Protein AF-A0A3P6T9W8-F1 (afdb_monomer)

Sequence (327 aa):
MAQAKEQEQLRDGVEQKLDEISKRCDDLQSNRYIAAQELVIATEDVACLRSLLEQIPMVQIESITQRQAKEQLAKRADTVKNQIRNLLIPLEKDVRKEQELMRDLHEMLSTLTAIGDDVIAIDPNVEPSEKLENIGELAENLRQLKGKAEKLEEKLRIAEGLVKRAPVTDDLSARVTQLQNALADKSQLLTMRIKLQAIAPEISLITESIQNRVNEIEQSPVQTVAEQNATLSELEAKKRQLVSLVENIPPGDEGNEMRERSNWQLSQLNDLLARLAAAVGEKLAALAAFNATKDEVEAQIASLPIVADDQIATATVHGLDNRLQDL

Organism: NCBI:txid637853

Nearest PDB structures (foldseek):
  5j1i-assembly1_A  TM=5.195E-01  e=8.089E-01  Homo sapiens
  5j1i-assembly2_B  TM=4.347E-01  e=6.672E-01  Homo sapiens
  5j1g-assembly1_A  TM=4.278E-01  e=2.118E+00  Homo sapiens
  6xf1-assembly2_C  TM=4.640E-01  e=9.877E+00  Homo sapiens

Radius of gyration: 54.86 Å; Cα contacts (8 Å, |Δi|>4): 189; chains: 1; bounding box: 120×38×192 Å

Mean predicted aligned error: 12.19 Å

Foldseek 3Di:
DVVVVVLVVLLVVLVVLLVVLLVVLCCCVVPVQPDAAALVVLVVVLVVLVVSLVCLVVRVLVVRPDPVSSVVSVVSSVVSNVSSCVPNVQSVVVSVLLVVLVVLVVVLVVVLVVLVVVLVPLDLPDDLPVSLVVLVVSLVVLVVSLVVLVVSVVSLPDDDDRHGRDDDPDNSNVSSVVSNVSSVVSNVSSVLVVLCVVLVVVLVVLLVVLVVLVVVCVVDVPDDLVVLVVSLVVLVVSLVVLVVSLVSRDDDDVSVVVNVVSVVSSVVSVVVSVVSVVVSVVVVVVVVVVVVVVVVVVVVVVPDDPPPPDPPPPPPPVVPPVPPPPD

InterPro domains:
  IPR057132 Nuclear anchorage protein 1, spectrin repeat domain [PF24531] (6-101)
  IPR057133 Nuclear anchorage protein 1, spectrin repeat domain 2 [PF24615] (282-327)

Structure (mmCIF, N/CA/C/O backbone):
data_AF-A0A3P6T9W8-F1
#
_entry.id   AF-A0A3P6T9W8-F1
#
loop_
_atom_site.group_PDB
_atom_site.id
_atom_site.type_symbol
_atom_site.label_atom_id
_atom_site.label_alt_id
_atom_site.label_comp_id
_atom_site.label_asym_id
_atom_site.label_entity_id
_atom_site.label_seq_id
_atom_site.pdbx_PDB_ins_code
_atom_site.Cartn_x
_atom_site.Cartn_y
_atom_site.Cartn_z
_atom_site.occupancy
_atom_site.B_iso_or_equiv
_atom_site.auth_seq_id
_atom_site.auth_comp_id
_atom_site.auth_asym_id
_atom_site.auth_atom_id
_atom_site.pdbx_PDB_model_num
ATOM 1 N N . MET A 1 1 ? 47.900 3.183 -67.685 1.00 61.34 1 MET A N 1
ATOM 2 C CA . MET A 1 1 ? 46.660 3.995 -67.696 1.00 61.34 1 MET A CA 1
ATOM 3 C C . MET A 1 1 ? 45.470 3.262 -67.075 1.00 61.34 1 MET A C 1
ATOM 5 O O . MET A 1 1 ? 44.840 3.853 -66.216 1.00 61.34 1 MET A O 1
ATOM 9 N N . ALA A 1 2 ? 45.187 1.995 -67.419 1.00 70.75 2 ALA A N 1
ATOM 10 C CA . ALA A 1 2 ? 44.062 1.240 -66.835 1.00 70.75 2 ALA A CA 1
ATOM 11 C C . ALA A 1 2 ? 44.119 1.110 -65.294 1.00 70.75 2 ALA A C 1
ATOM 13 O O . ALA A 1 2 ? 43.156 1.450 -64.622 1.00 70.75 2 ALA A O 1
ATOM 14 N N . GLN A 1 3 ? 45.279 0.742 -64.738 1.00 75.75 3 GLN A N 1
ATOM 15 C CA . GLN A 1 3 ? 45.476 0.590 -63.287 1.00 75.75 3 GLN A CA 1
ATOM 16 C C . GLN A 1 3 ? 45.343 1.908 -62.501 1.00 75.75 3 GLN A C 1
ATOM 18 O O . GLN A 1 3 ? 44.876 1.914 -61.370 1.00 75.75 3 GLN A O 1
ATOM 23 N N . ALA A 1 4 ? 45.729 3.039 -63.102 1.00 78.31 4 ALA A N 1
ATOM 24 C CA . ALA A 1 4 ? 45.566 4.355 -62.481 1.00 78.31 4 ALA A CA 1
ATOM 25 C C . ALA A 1 4 ? 44.083 4.755 -62.412 1.00 78.31 4 ALA A C 1
ATOM 27 O O . ALA A 1 4 ? 43.628 5.237 -61.383 1.00 78.31 4 ALA A O 1
ATOM 28 N N . LYS A 1 5 ? 43.325 4.469 -63.480 1.00 83.56 5 LYS A N 1
ATOM 29 C CA . LYS A 1 5 ? 41.880 4.716 -63.554 1.00 83.56 5 LYS A CA 1
ATOM 30 C C . LYS A 1 5 ? 41.088 3.841 -62.575 1.00 83.56 5 LYS A C 1
ATOM 32 O O . LYS A 1 5 ? 40.129 4.306 -61.978 1.00 83.56 5 LYS A O 1
ATOM 37 N N . GLU A 1 6 ? 41.497 2.590 -62.389 1.00 82.94 6 GLU A N 1
ATOM 38 C CA . GLU A 1 6 ? 40.884 1.672 -61.421 1.00 82.94 6 GLU A CA 1
ATOM 39 C C . GLU A 1 6 ? 41.143 2.103 -59.966 1.00 82.94 6 GLU A C 1
ATOM 41 O O . GLU A 1 6 ? 40.247 2.048 -59.130 1.00 82.94 6 GLU A O 1
ATOM 46 N N . GLN A 1 7 ? 42.348 2.599 -59.663 1.00 85.12 7 GLN A N 1
ATOM 47 C CA . GLN A 1 7 ? 42.679 3.146 -58.341 1.00 85.12 7 GLN A CA 1
ATOM 48 C C . GLN A 1 7 ? 41.946 4.463 -58.044 1.00 85.12 7 GLN A C 1
ATOM 50 O O . GLN A 1 7 ? 41.556 4.692 -56.901 1.00 85.12 7 GLN A O 1
ATOM 55 N N . GLU A 1 8 ? 41.729 5.303 -59.056 1.00 86.19 8 GLU A N 1
ATOM 56 C CA . GLU A 1 8 ? 40.907 6.515 -58.954 1.00 86.19 8 GLU A CA 1
ATOM 57 C C . GLU A 1 8 ? 39.436 6.163 -58.682 1.00 86.19 8 GLU A C 1
ATOM 59 O O . GLU A 1 8 ? 38.863 6.646 -57.715 1.00 86.19 8 GLU A O 1
ATOM 64 N N . GLN A 1 9 ? 38.866 5.203 -59.418 1.00 87.94 9 GLN A N 1
ATOM 65 C CA . GLN A 1 9 ? 37.502 4.710 -59.175 1.00 87.94 9 GLN A CA 1
ATOM 66 C C . GLN A 1 9 ? 37.323 4.087 -57.782 1.00 87.94 9 GLN A C 1
ATOM 68 O O . GLN A 1 9 ? 36.295 4.291 -57.134 1.00 87.94 9 GLN A O 1
ATOM 73 N N . LEU A 1 10 ? 38.314 3.326 -57.310 1.00 87.69 10 LEU A N 1
ATOM 74 C CA . LEU A 1 10 ? 38.298 2.742 -55.970 1.00 87.69 10 LEU A CA 1
ATOM 75 C C . LEU A 1 10 ? 38.350 3.827 -54.887 1.00 87.69 10 LEU A C 1
ATOM 77 O O . LEU A 1 10 ? 37.632 3.736 -53.892 1.00 87.69 10 LEU A O 1
ATOM 81 N N . ARG A 1 11 ? 39.174 4.861 -55.091 1.00 88.44 11 ARG A N 1
ATOM 82 C CA . ARG A 1 11 ? 39.255 6.024 -54.205 1.00 88.44 11 ARG A CA 1
ATOM 83 C C . ARG A 1 11 ? 37.927 6.776 -54.156 1.00 88.44 11 ARG A C 1
ATOM 85 O O . ARG A 1 11 ? 37.425 6.998 -53.058 1.00 88.44 11 ARG A O 1
ATOM 92 N N . ASP A 1 12 ? 37.353 7.112 -55.306 1.00 89.62 12 ASP A N 1
ATOM 93 C CA . ASP A 1 12 ? 36.087 7.847 -55.390 1.00 89.62 12 ASP A CA 1
ATOM 94 C C . ASP A 1 12 ? 34.954 7.065 -54.710 1.00 89.62 12 ASP A C 1
ATOM 96 O O . ASP A 1 12 ? 34.168 7.628 -53.952 1.00 89.62 12 ASP A O 1
ATOM 100 N N . GLY A 1 13 ? 34.912 5.740 -54.895 1.00 90.44 13 GLY A N 1
ATOM 101 C CA . GLY A 1 13 ? 33.940 4.877 -54.221 1.00 90.44 13 GLY A CA 1
ATOM 102 C C . GLY A 1 13 ? 34.128 4.807 -52.700 1.00 90.44 13 GLY A C 1
ATOM 103 O O . GLY A 1 13 ? 33.154 4.652 -51.961 1.00 90.44 13 GLY A O 1
ATOM 104 N N . VAL A 1 14 ? 35.364 4.924 -52.209 1.00 91.00 14 VAL A N 1
ATOM 105 C CA . VAL A 1 14 ? 35.669 5.017 -50.773 1.00 91.00 14 VAL A CA 1
ATOM 106 C C . VAL A 1 14 ? 35.265 6.384 -50.210 1.00 91.00 14 VAL A C 1
ATOM 108 O O . VAL A 1 14 ? 34.633 6.426 -49.154 1.00 91.00 14 VAL A O 1
ATOM 111 N N . GLU A 1 15 ? 35.576 7.481 -50.907 1.00 91.38 15 GLU A N 1
ATOM 112 C CA . GLU A 1 15 ? 35.165 8.842 -50.525 1.00 91.38 15 GLU A CA 1
ATOM 113 C C . GLU A 1 15 ? 33.640 8.958 -50.474 1.00 91.38 15 GLU A C 1
ATOM 115 O O . GLU A 1 15 ? 33.092 9.357 -49.447 1.00 91.38 15 GLU A O 1
ATOM 120 N N . GLN A 1 16 ? 32.951 8.484 -51.515 1.00 93.38 16 GLN A N 1
ATOM 121 C CA . GLN A 1 16 ? 31.493 8.492 -51.587 1.00 93.38 16 GLN A CA 1
ATOM 122 C C . GLN A 1 16 ? 30.857 7.747 -50.406 1.00 93.38 16 GLN A C 1
ATOM 124 O O . GLN A 1 16 ? 29.943 8.270 -49.773 1.00 93.38 16 GLN A O 1
ATOM 129 N N . LYS A 1 17 ? 31.352 6.551 -50.062 1.00 93.00 17 LYS A N 1
ATOM 130 C CA . LYS A 1 17 ? 30.834 5.790 -48.912 1.00 93.00 17 LYS A CA 1
ATOM 131 C C . LYS A 1 17 ? 31.041 6.527 -47.591 1.00 93.00 17 LYS A C 1
ATOM 133 O O . LYS A 1 17 ? 30.147 6.530 -46.749 1.00 93.00 17 LYS A O 1
ATOM 138 N N . LEU A 1 18 ? 32.206 7.147 -47.393 1.00 93.00 18 LEU A N 1
ATOM 139 C CA . LEU A 1 18 ? 32.474 7.933 -46.186 1.00 93.00 18 LEU A CA 1
ATOM 140 C C . LEU A 1 18 ? 31.576 9.177 -46.108 1.00 93.00 18 LEU A C 1
ATOM 142 O O . LEU A 1 18 ? 31.108 9.511 -45.020 1.00 93.00 18 LEU A O 1
ATOM 146 N N . ASP A 1 19 ? 31.287 9.821 -47.237 1.00 93.44 19 ASP A N 1
ATOM 147 C CA . ASP A 1 19 ? 30.393 10.979 -47.298 1.00 93.44 19 ASP A CA 1
ATOM 148 C C . ASP A 1 19 ? 28.918 10.600 -47.111 1.00 93.44 19 ASP A C 1
ATOM 150 O O . ASP A 1 19 ? 28.194 11.309 -46.415 1.00 93.44 19 ASP A O 1
ATOM 154 N N . GLU A 1 20 ? 28.471 9.460 -47.643 1.00 94.25 20 GLU A N 1
ATOM 155 C CA . GLU A 1 20 ? 27.132 8.914 -47.385 1.00 94.25 20 GLU A CA 1
ATOM 156 C C . GLU A 1 20 ? 26.924 8.617 -45.892 1.00 94.25 20 GLU A C 1
ATOM 158 O O . GLU A 1 20 ? 25.883 8.965 -45.323 1.00 94.25 20 GLU A O 1
ATOM 163 N N . ILE A 1 21 ? 27.927 8.019 -45.238 1.00 94.50 21 ILE A N 1
ATOM 164 C CA . ILE A 1 21 ? 27.910 7.754 -43.793 1.00 94.50 21 ILE A CA 1
ATOM 165 C C . ILE A 1 21 ? 27.904 9.070 -43.003 1.00 94.50 21 ILE A C 1
ATOM 167 O O . ILE A 1 21 ? 27.078 9.228 -42.101 1.00 94.50 21 ILE A O 1
ATOM 171 N N . SER A 1 22 ? 28.785 10.018 -43.352 1.00 93.56 22 SER A N 1
ATOM 172 C CA . SER A 1 22 ? 28.843 11.344 -42.716 1.00 93.56 22 SER A CA 1
ATOM 173 C C . SER A 1 22 ? 27.495 12.046 -42.811 1.00 93.56 22 SER A C 1
ATOM 175 O O . SER A 1 22 ? 26.945 12.450 -41.793 1.00 93.56 22 SER A O 1
ATOM 177 N N . LYS A 1 23 ? 26.915 12.110 -44.014 1.00 94.62 23 LYS A N 1
ATOM 178 C CA . LYS A 1 23 ? 25.648 12.795 -44.268 1.00 94.62 23 LYS A CA 1
ATOM 179 C C . LYS A 1 23 ? 24.499 12.206 -43.453 1.00 94.62 23 LYS A C 1
ATOM 181 O O . LYS A 1 23 ? 23.728 12.961 -42.876 1.00 94.62 23 LYS A O 1
ATOM 186 N N . ARG A 1 24 ? 24.399 10.874 -43.345 1.00 93.38 24 ARG A N 1
ATOM 187 C CA . ARG A 1 24 ? 23.369 10.240 -42.498 1.00 93.38 24 ARG A CA 1
ATOM 188 C C . ARG A 1 24 ? 23.544 10.590 -41.020 1.00 93.38 24 ARG A C 1
ATOM 190 O O . ARG A 1 24 ? 22.546 10.786 -40.332 1.00 93.38 24 ARG A O 1
ATOM 197 N N . CYS A 1 25 ? 24.782 10.665 -40.529 1.00 93.50 25 CYS A N 1
ATOM 198 C CA . CYS A 1 25 ? 25.056 11.094 -39.158 1.00 93.50 25 CYS A CA 1
ATOM 199 C C . CYS A 1 25 ? 24.690 12.572 -38.944 1.00 93.50 25 CYS A C 1
ATOM 201 O O . CYS A 1 25 ? 24.041 12.905 -37.951 1.00 93.50 25 CYS A O 1
ATOM 203 N N . ASP A 1 26 ? 25.056 13.437 -39.889 1.00 93.12 26 ASP A N 1
ATOM 204 C CA . ASP A 1 26 ? 24.750 14.867 -39.851 1.00 93.12 26 ASP A CA 1
ATOM 205 C C . ASP A 1 26 ? 23.231 15.106 -39.902 1.00 93.12 26 ASP A C 1
ATOM 207 O O . ASP A 1 26 ? 22.709 15.904 -39.130 1.00 93.12 26 ASP A O 1
ATOM 211 N N . ASP A 1 27 ? 22.487 14.351 -40.718 1.00 93.19 27 ASP A N 1
ATOM 212 C CA . ASP A 1 27 ? 21.022 14.426 -40.779 1.00 93.19 27 ASP A CA 1
ATOM 213 C C . ASP A 1 27 ? 20.371 14.064 -39.431 1.00 93.19 27 ASP A C 1
ATOM 215 O O . ASP A 1 27 ? 19.440 14.742 -38.985 1.00 93.19 27 ASP A O 1
ATOM 219 N N . LEU A 1 28 ? 20.868 13.025 -38.745 1.00 92.94 28 LEU A N 1
ATOM 220 C CA . LEU A 1 28 ? 20.392 12.667 -37.403 1.00 92.94 28 LEU A CA 1
ATOM 221 C C . LEU A 1 28 ? 20.673 13.793 -36.404 1.00 92.94 28 LEU A C 1
ATOM 223 O O . LEU A 1 28 ? 19.778 14.201 -35.663 1.00 92.94 28 LEU A O 1
ATOM 227 N N . GLN A 1 29 ? 21.893 14.325 -36.403 1.00 90.00 29 GLN A N 1
ATOM 228 C CA . GLN A 1 29 ? 22.308 15.348 -35.451 1.00 90.00 29 GLN A CA 1
ATOM 229 C C . GLN A 1 29 ? 21.608 16.693 -35.688 1.00 90.00 29 GLN A C 1
ATOM 231 O O . GLN A 1 29 ? 21.148 17.325 -34.739 1.00 90.00 29 GLN A O 1
ATOM 236 N N . SER A 1 30 ? 21.530 17.139 -36.941 1.00 88.88 30 SER A N 1
ATOM 237 C CA . SER A 1 30 ? 21.050 18.472 -37.305 1.00 88.88 30 SER A CA 1
ATOM 238 C C . SER A 1 30 ? 19.543 18.559 -37.503 1.00 88.88 30 SER A C 1
ATOM 240 O O . SER A 1 30 ? 19.015 19.649 -37.325 1.00 88.88 30 SER A O 1
ATOM 242 N N . ASN A 1 31 ? 18.850 17.464 -37.843 1.00 88.50 31 ASN A N 1
ATOM 243 C CA . ASN A 1 31 ? 17.400 17.494 -38.074 1.00 88.50 31 ASN A CA 1
ATOM 244 C C . ASN A 1 31 ? 16.605 16.762 -36.990 1.00 88.50 31 ASN A C 1
ATOM 246 O O . ASN A 1 31 ? 15.557 17.247 -36.566 1.00 88.50 31 ASN A O 1
ATOM 250 N N . ARG A 1 32 ? 17.073 15.592 -36.537 1.00 88.56 32 ARG A N 1
ATOM 251 C CA . ARG A 1 32 ? 16.304 14.744 -35.613 1.00 88.56 32 ARG A CA 1
ATOM 252 C C . ARG A 1 32 ? 16.568 15.102 -34.154 1.00 88.56 32 ARG A C 1
ATOM 254 O O . ARG A 1 32 ? 15.625 15.303 -33.400 1.00 88.56 32 ARG A O 1
ATOM 261 N N . TYR A 1 33 ? 17.822 15.285 -33.764 1.00 92.62 33 TYR A N 1
ATOM 262 C CA . TYR A 1 33 ? 18.197 15.594 -32.379 1.00 92.62 33 TYR A CA 1
ATOM 263 C C . TYR A 1 33 ? 18.309 17.095 -32.067 1.00 92.62 33 TYR A C 1
ATOM 265 O O . TYR A 1 33 ? 19.017 17.488 -31.143 1.00 92.62 33 TYR A O 1
ATOM 273 N N . ILE A 1 34 ? 17.554 17.942 -32.783 1.00 89.44 34 ILE A N 1
ATOM 274 C CA . ILE A 1 34 ? 17.330 19.351 -32.391 1.00 89.44 34 ILE A CA 1
ATOM 275 C C . ILE A 1 34 ? 16.555 19.417 -31.063 1.00 89.44 34 ILE A C 1
ATOM 277 O O . ILE A 1 34 ? 16.738 20.326 -30.256 1.00 89.44 34 ILE A O 1
ATOM 281 N N . ALA A 1 35 ? 15.686 18.433 -30.841 1.00 89.62 35 ALA A N 1
ATOM 282 C CA . ALA A 1 35 ? 14.958 18.220 -29.605 1.00 89.62 35 ALA A CA 1
ATOM 283 C C . ALA A 1 35 ? 15.095 16.757 -29.178 1.00 89.62 35 ALA A C 1
ATOM 285 O O . ALA A 1 35 ? 15.405 15.884 -29.993 1.00 89.62 35 ALA A O 1
ATOM 286 N N . ALA A 1 36 ? 14.829 16.494 -27.900 1.00 91.56 36 ALA A N 1
ATOM 287 C CA . ALA A 1 36 ? 14.787 15.137 -27.378 1.00 91.56 36 ALA A CA 1
ATOM 288 C C . ALA A 1 36 ? 13.774 14.277 -28.158 1.00 91.56 36 ALA A C 1
ATOM 290 O O . ALA A 1 36 ? 12.731 14.773 -28.593 1.00 91.56 36 ALA A O 1
ATOM 291 N N . GLN A 1 37 ? 14.061 12.987 -28.308 1.00 93.62 37 GLN A N 1
ATOM 292 C CA . GLN A 1 37 ? 13.239 12.040 -29.066 1.00 93.62 37 GLN A CA 1
ATOM 293 C C . GLN A 1 37 ? 12.565 11.014 -28.165 1.00 93.62 37 GLN A C 1
ATOM 295 O O . GLN A 1 37 ? 13.033 10.741 -27.067 1.00 93.62 37 GLN A O 1
ATOM 300 N N . GLU A 1 38 ? 11.458 10.432 -28.615 1.00 92.62 38 GLU A N 1
ATOM 301 C CA . GLU A 1 38 ? 10.825 9.330 -27.885 1.00 92.62 38 GLU A CA 1
ATOM 302 C C . GLU A 1 38 ? 11.775 8.133 -27.768 1.00 92.62 38 GLU A C 1
ATOM 304 O O . GLU A 1 38 ? 12.599 7.894 -28.653 1.00 92.62 38 GLU A O 1
ATOM 309 N N . LEU A 1 39 ? 11.650 7.361 -26.685 1.00 92.62 39 LEU A N 1
ATOM 310 C CA . LEU A 1 39 ? 12.564 6.255 -26.389 1.00 92.62 39 LEU A CA 1
ATOM 311 C C . LEU A 1 39 ? 12.674 5.237 -27.534 1.00 92.62 39 LEU A C 1
ATOM 313 O O . LEU A 1 39 ? 13.766 4.740 -27.819 1.00 92.62 39 LEU A O 1
ATOM 317 N N . VAL A 1 40 ? 11.554 4.934 -28.192 1.00 93.88 40 VAL A N 1
ATOM 318 C CA . VAL A 1 40 ? 11.506 3.988 -29.315 1.00 93.88 40 VAL A CA 1
ATOM 319 C C . VAL A 1 40 ? 12.372 4.496 -30.467 1.00 93.88 40 VAL A C 1
ATOM 321 O O . VAL A 1 40 ? 13.297 3.804 -30.888 1.00 93.88 40 VAL A O 1
ATOM 324 N N . ILE A 1 41 ? 12.155 5.748 -30.879 1.00 94.31 41 ILE A N 1
ATOM 325 C CA . ILE A 1 41 ? 12.917 6.415 -31.944 1.00 94.31 41 ILE A CA 1
ATOM 326 C C . ILE A 1 41 ? 14.404 6.469 -31.576 1.00 94.31 41 ILE A C 1
ATOM 328 O O . ILE A 1 41 ? 15.267 6.108 -32.371 1.00 94.31 41 ILE A O 1
ATOM 332 N N . ALA A 1 42 ? 14.716 6.850 -30.337 1.00 94.81 42 ALA A N 1
ATOM 333 C CA . ALA A 1 42 ? 16.092 6.941 -29.871 1.00 94.81 42 ALA A CA 1
ATOM 334 C C . ALA A 1 42 ? 16.825 5.591 -29.857 1.00 94.81 42 ALA A C 1
ATOM 336 O O . ALA A 1 42 ? 18.020 5.527 -30.146 1.00 94.81 42 ALA A O 1
ATOM 337 N N . THR A 1 43 ? 16.117 4.503 -29.557 1.00 95.62 43 THR A N 1
ATOM 338 C CA . THR A 1 43 ? 16.677 3.146 -29.584 1.00 95.62 43 THR A CA 1
ATOM 339 C C . THR A 1 43 ? 16.991 2.702 -31.015 1.00 95.62 43 THR A C 1
ATOM 341 O O . THR A 1 43 ? 18.052 2.122 -31.266 1.00 95.62 43 THR A O 1
ATOM 344 N N . GLU A 1 44 ? 16.106 3.011 -31.965 1.00 96.31 44 GLU A N 1
ATOM 345 C CA . GLU A 1 44 ? 16.325 2.753 -33.3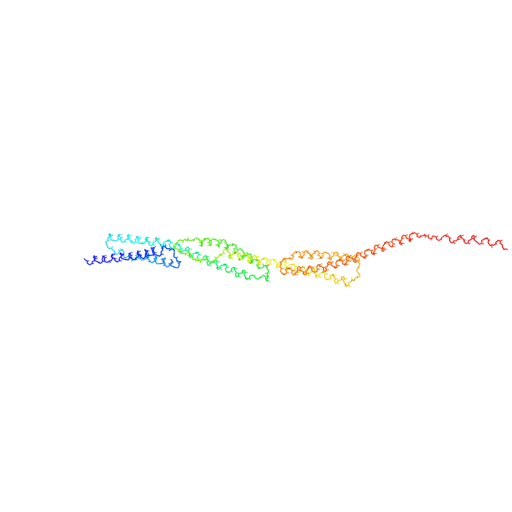93 1.00 96.31 44 GLU A CA 1
ATOM 346 C C . GLU A 1 44 ? 17.515 3.554 -33.937 1.00 96.31 44 GLU A C 1
ATOM 348 O O . GLU A 1 44 ? 18.365 3.014 -34.650 1.00 96.31 44 GLU A O 1
ATOM 353 N N . ASP A 1 45 ? 17.631 4.822 -33.547 1.00 95.31 45 ASP A N 1
ATOM 354 C CA . ASP A 1 45 ? 18.727 5.695 -33.961 1.00 95.31 45 ASP A CA 1
ATOM 355 C C . ASP A 1 45 ? 20.081 5.250 -33.385 1.00 95.31 45 ASP A C 1
ATOM 357 O O . ASP A 1 45 ? 21.087 5.284 -34.097 1.00 95.31 45 ASP A O 1
ATOM 361 N N . VAL A 1 46 ? 20.128 4.737 -32.147 1.00 96.69 46 VAL A N 1
ATOM 362 C CA . VAL A 1 46 ? 21.329 4.070 -31.602 1.00 96.69 46 VAL A CA 1
ATOM 363 C C . VAL A 1 46 ? 21.735 2.880 -32.471 1.00 96.69 46 VAL A C 1
ATOM 365 O O . VAL A 1 46 ? 22.913 2.739 -32.809 1.00 96.69 46 VAL A O 1
ATOM 368 N N . ALA A 1 47 ? 20.784 2.024 -32.856 1.00 96.81 47 ALA A N 1
ATOM 369 C CA . ALA A 1 47 ? 21.065 0.876 -33.717 1.00 96.81 47 ALA A CA 1
ATOM 370 C C . ALA A 1 47 ? 21.568 1.316 -35.104 1.00 96.81 47 ALA A C 1
ATOM 372 O O . ALA A 1 47 ? 22.531 0.747 -35.626 1.00 96.81 47 ALA A O 1
ATOM 373 N N . CYS A 1 48 ? 20.980 2.377 -35.664 1.00 95.56 48 CYS A N 1
ATOM 374 C CA . CYS A 1 48 ? 21.418 2.990 -36.916 1.00 95.56 48 CYS A CA 1
ATOM 375 C C . CYS A 1 48 ? 22.863 3.507 -36.819 1.00 95.56 48 CYS A C 1
ATOM 377 O O . CYS A 1 48 ? 23.708 3.138 -37.634 1.00 95.56 48 CYS A O 1
ATOM 379 N N . LEU A 1 49 ? 23.185 4.298 -35.790 1.00 96.00 49 LEU A N 1
ATOM 380 C CA . LEU A 1 49 ? 24.525 4.852 -35.567 1.00 96.00 49 LEU A CA 1
ATOM 381 C C . LEU A 1 49 ? 25.580 3.758 -35.330 1.00 96.00 49 LEU A C 1
ATOM 383 O O . LEU A 1 49 ? 26.697 3.871 -35.837 1.00 96.00 49 LEU A O 1
ATOM 387 N N . ARG A 1 50 ? 25.235 2.673 -34.622 1.00 96.19 50 ARG A N 1
ATOM 388 C CA . ARG A 1 50 ? 26.107 1.491 -34.486 1.00 96.19 50 ARG A CA 1
ATOM 389 C C . ARG A 1 50 ? 26.375 0.826 -35.831 1.00 96.19 50 ARG A C 1
ATOM 391 O O . ARG A 1 50 ? 27.530 0.568 -36.152 1.00 96.19 50 ARG A O 1
ATOM 398 N N . SER A 1 51 ? 25.336 0.626 -36.641 1.00 96.44 51 SER A N 1
ATOM 399 C CA . SER A 1 51 ? 25.485 0.062 -37.985 1.00 96.44 51 SER A CA 1
ATOM 400 C C . SER A 1 51 ? 26.370 0.936 -38.880 1.00 96.44 51 SER A C 1
ATOM 402 O O . SER A 1 51 ? 27.208 0.416 -39.614 1.00 96.44 51 SER A O 1
ATOM 404 N N . LEU A 1 52 ? 26.240 2.265 -38.805 1.00 94.69 52 LEU A N 1
ATOM 405 C CA . LEU A 1 52 ? 27.120 3.192 -39.526 1.00 94.69 52 LEU A CA 1
ATOM 406 C C . LEU A 1 52 ? 28.575 3.084 -39.048 1.00 94.69 52 LEU A C 1
ATOM 408 O O . LEU A 1 52 ? 29.493 3.076 -39.866 1.00 94.69 52 LEU A O 1
ATOM 412 N N . LEU A 1 53 ? 28.794 2.952 -37.737 1.00 94.69 53 LEU A N 1
ATOM 413 C CA . LEU A 1 53 ? 30.124 2.773 -37.152 1.00 94.69 53 LEU A CA 1
ATOM 414 C C . LEU A 1 53 ? 30.786 1.457 -37.598 1.00 94.69 53 LEU A C 1
ATOM 416 O O . LEU A 1 53 ? 31.991 1.436 -37.848 1.00 94.69 53 LEU A O 1
ATOM 420 N N . GLU A 1 54 ? 30.007 0.381 -37.722 1.00 94.62 54 GLU A N 1
ATOM 421 C CA . GLU A 1 54 ? 30.451 -0.935 -38.208 1.00 94.62 54 GLU A CA 1
ATOM 422 C C . GLU A 1 54 ? 30.779 -0.950 -39.706 1.00 94.62 54 GLU A C 1
ATOM 424 O O . GLU A 1 54 ? 31.598 -1.756 -40.147 1.00 94.62 54 GLU A O 1
ATOM 429 N N . GLN A 1 55 ? 30.197 -0.042 -40.493 1.00 92.75 55 GLN A N 1
ATOM 430 C CA . GLN A 1 55 ? 30.484 0.076 -41.924 1.00 92.75 55 GLN A CA 1
ATOM 431 C C . GLN A 1 55 ? 31.840 0.739 -42.208 1.00 92.75 55 GLN A C 1
ATOM 433 O O . GLN A 1 55 ? 32.449 0.435 -43.232 1.00 92.75 55 GLN A O 1
ATOM 438 N N . ILE A 1 56 ? 32.361 1.592 -41.312 1.00 90.75 56 ILE A N 1
ATOM 439 C CA . ILE A 1 56 ? 33.627 2.325 -41.532 1.00 90.75 56 ILE A CA 1
ATOM 440 C C . ILE A 1 56 ? 34.824 1.381 -41.771 1.00 90.75 56 ILE A C 1
ATOM 442 O O . ILE A 1 56 ? 35.548 1.594 -42.743 1.00 90.75 56 ILE A O 1
ATOM 446 N N . PRO A 1 57 ? 35.055 0.321 -40.967 1.00 88.69 57 PRO A N 1
ATOM 447 C CA . PRO A 1 57 ? 36.142 -0.630 -41.218 1.00 88.69 57 PRO A CA 1
ATOM 448 C C . PRO A 1 57 ? 35.957 -1.480 -42.484 1.00 88.69 57 PRO A C 1
ATOM 450 O O . PRO A 1 57 ? 36.927 -2.046 -42.976 1.00 88.69 57 PRO A O 1
ATOM 453 N N . MET A 1 58 ? 34.730 -1.594 -43.009 1.00 87.12 58 MET A N 1
ATOM 454 C CA . MET A 1 58 ? 34.440 -2.336 -44.245 1.00 87.12 58 MET A CA 1
ATOM 455 C C . MET A 1 58 ? 34.782 -1.535 -45.507 1.00 87.12 58 MET A C 1
ATOM 457 O O . MET A 1 58 ? 34.765 -2.068 -46.620 1.00 87.12 58 MET A O 1
ATOM 461 N N . VAL A 1 59 ? 35.084 -0.245 -45.353 1.00 87.25 59 VAL A N 1
ATOM 462 C CA . VAL A 1 59 ? 35.535 0.605 -46.447 1.00 87.25 59 VAL A CA 1
ATOM 463 C C . VAL A 1 59 ? 36.954 0.183 -46.841 1.00 87.25 59 VAL A C 1
ATOM 465 O O . VAL A 1 59 ? 37.846 0.083 -46.003 1.00 87.25 59 VAL A O 1
ATOM 468 N N . GLN A 1 60 ? 37.178 -0.070 -48.132 1.00 86.81 60 GLN A N 1
ATOM 469 C CA . GLN A 1 60 ? 38.408 -0.665 -48.681 1.00 86.81 60 GLN A CA 1
ATOM 470 C C . GLN A 1 60 ? 39.604 0.316 -48.732 1.00 86.81 60 GLN A C 1
ATOM 472 O O . GLN A 1 60 ? 40.333 0.376 -49.718 1.00 86.81 60 GLN A O 1
ATOM 477 N N . ILE A 1 61 ? 39.833 1.088 -47.664 1.00 86.75 61 ILE A N 1
ATOM 478 C CA . ILE A 1 61 ? 40.929 2.068 -47.546 1.00 86.75 61 ILE A CA 1
ATOM 479 C C . ILE A 1 61 ? 42.296 1.380 -47.682 1.00 86.75 61 ILE A C 1
ATOM 481 O O . ILE A 1 61 ? 43.213 1.919 -48.301 1.00 86.75 61 ILE A O 1
ATOM 485 N N . GLU A 1 62 ? 42.433 0.163 -47.148 1.00 87.75 62 GLU A N 1
ATOM 486 C CA . GLU A 1 62 ? 43.672 -0.621 -47.229 1.00 87.75 62 GLU A CA 1
ATOM 487 C C . GLU A 1 62 ? 44.057 -1.010 -48.664 1.00 87.75 62 GLU A C 1
ATOM 489 O O . GLU A 1 62 ? 45.240 -1.192 -48.950 1.00 87.75 62 GLU A O 1
ATOM 494 N N . SER A 1 63 ? 43.078 -1.077 -49.570 1.00 86.25 63 SER A N 1
ATOM 495 C CA . SER A 1 63 ? 43.255 -1.436 -50.980 1.00 86.25 63 SER A CA 1
ATOM 496 C C . SER A 1 63 ? 43.772 -0.278 -51.851 1.00 86.25 63 SER A C 1
ATOM 498 O O . SER A 1 63 ? 44.080 -0.487 -53.026 1.00 86.25 63 SER A O 1
ATOM 500 N N . ILE A 1 64 ? 43.899 0.932 -51.291 1.00 88.50 64 ILE A N 1
ATOM 501 C CA . ILE A 1 64 ? 44.445 2.114 -51.969 1.00 88.50 64 ILE A CA 1
ATOM 502 C C . ILE A 1 64 ? 45.977 2.075 -51.941 1.00 88.50 64 ILE A C 1
ATOM 504 O O . ILE A 1 64 ? 46.602 2.057 -50.880 1.00 88.50 64 ILE A O 1
ATOM 508 N N . THR A 1 65 ? 46.600 2.109 -53.119 1.00 85.56 65 THR A N 1
ATOM 509 C CA . THR A 1 65 ? 48.065 1.998 -53.262 1.00 85.56 65 THR A CA 1
ATOM 510 C C . THR A 1 65 ? 48.806 3.326 -53.064 1.00 85.56 65 THR A C 1
ATOM 512 O O . THR A 1 65 ? 49.957 3.340 -52.624 1.00 85.56 65 THR A O 1
ATOM 515 N N . GLN A 1 66 ? 48.159 4.465 -53.340 1.00 88.88 66 GLN A N 1
ATOM 516 C CA . GLN A 1 66 ? 48.756 5.789 -53.160 1.00 88.88 66 GLN A CA 1
ATOM 517 C C . GLN A 1 66 ? 48.783 6.179 -51.677 1.00 88.88 66 GLN A C 1
ATOM 519 O O . GLN A 1 66 ? 47.753 6.499 -51.085 1.00 88.88 66 GLN A O 1
ATOM 524 N N . ARG A 1 67 ? 49.987 6.237 -51.095 1.00 87.31 67 ARG A N 1
ATOM 525 C CA . ARG A 1 67 ? 50.204 6.537 -49.669 1.00 87.31 67 ARG A CA 1
ATOM 526 C C . ARG A 1 67 ? 49.501 7.811 -49.188 1.00 87.31 67 ARG A C 1
ATOM 528 O O . ARG A 1 67 ? 48.818 7.775 -48.174 1.00 87.31 67 ARG A O 1
ATOM 535 N N . GLN A 1 68 ? 49.639 8.917 -49.921 1.00 88.50 68 GLN A N 1
ATOM 536 C CA . GLN A 1 68 ? 49.034 10.195 -49.530 1.00 88.50 68 GLN A CA 1
ATOM 537 C C . GLN A 1 68 ? 47.498 10.137 -49.527 1.00 88.50 68 GLN A C 1
ATOM 539 O O . GLN A 1 68 ? 46.878 10.615 -48.582 1.00 88.50 68 GLN A O 1
ATOM 544 N N . ALA A 1 69 ? 46.888 9.530 -50.551 1.00 85.25 69 ALA A N 1
ATOM 545 C CA . ALA A 1 69 ? 45.436 9.368 -50.623 1.00 85.25 69 ALA A CA 1
ATOM 546 C C . ALA A 1 69 ? 44.937 8.437 -49.510 1.00 85.25 69 ALA A C 1
ATOM 548 O O . ALA A 1 69 ? 43.992 8.767 -48.803 1.00 85.25 69 ALA A O 1
ATOM 549 N N . LYS A 1 70 ? 45.632 7.320 -49.270 1.00 89.56 70 LYS A N 1
ATOM 550 C CA . LYS A 1 70 ? 45.336 6.401 -48.166 1.00 89.56 70 LYS A CA 1
ATOM 551 C C . LYS A 1 70 ? 45.366 7.099 -46.801 1.00 89.56 70 LYS A C 1
ATOM 553 O O . LYS A 1 70 ? 44.437 6.939 -46.017 1.00 89.56 70 LYS A O 1
ATOM 558 N N . GLU A 1 71 ? 46.392 7.908 -46.527 1.00 92.50 71 GLU A N 1
ATOM 559 C CA . GLU A 1 71 ? 46.497 8.686 -45.283 1.00 92.50 71 GLU A CA 1
ATOM 560 C C . GLU A 1 71 ? 45.368 9.728 -45.148 1.00 92.50 71 GLU A C 1
ATOM 562 O O . GLU A 1 71 ? 44.851 9.934 -44.050 1.00 92.50 71 GLU A O 1
ATOM 567 N N . GLN A 1 72 ? 44.951 10.372 -46.245 1.00 92.06 72 GLN A N 1
ATOM 568 C CA . GLN A 1 72 ? 43.820 11.311 -46.247 1.00 92.06 72 GLN A CA 1
ATOM 569 C C . GLN A 1 72 ? 42.487 10.609 -45.954 1.00 92.06 72 GLN A C 1
ATOM 571 O O . GLN A 1 72 ? 41.729 11.073 -45.101 1.00 92.06 72 GLN A O 1
ATOM 576 N N . LEU A 1 73 ? 42.226 9.471 -46.602 1.00 91.81 73 LEU A N 1
ATOM 577 C CA . LEU A 1 73 ? 41.015 8.675 -46.390 1.00 91.81 73 LEU A CA 1
ATOM 578 C C . LEU A 1 73 ? 40.953 8.087 -44.981 1.00 91.81 73 LEU A C 1
ATOM 580 O O . LEU A 1 73 ? 39.889 8.095 -44.371 1.00 91.81 73 LEU A O 1
ATOM 584 N N . ALA A 1 74 ? 42.087 7.652 -44.429 1.00 92.56 74 ALA A N 1
ATOM 585 C CA . ALA A 1 74 ? 42.169 7.200 -43.043 1.00 92.56 74 ALA A CA 1
ATOM 586 C C . ALA A 1 74 ? 41.797 8.324 -42.059 1.00 92.56 74 ALA A C 1
ATOM 588 O O . ALA A 1 74 ? 40.935 8.133 -41.204 1.00 92.56 74 ALA A O 1
ATOM 589 N N . LYS A 1 75 ? 42.350 9.535 -42.234 1.00 94.06 75 LYS A N 1
ATOM 590 C CA . LYS A 1 75 ? 41.974 10.706 -41.416 1.00 94.06 75 LYS A CA 1
ATOM 591 C C . LYS A 1 75 ? 40.496 11.069 -41.565 1.00 94.06 75 LYS A C 1
ATOM 593 O O . LYS A 1 75 ? 39.852 11.450 -40.584 1.00 94.06 75 LYS A O 1
ATOM 598 N N . ARG A 1 76 ? 39.944 10.964 -42.779 1.00 93.12 76 ARG A N 1
ATOM 599 C CA . ARG A 1 76 ? 38.516 11.200 -43.035 1.00 93.12 76 ARG A CA 1
ATOM 600 C C . ARG A 1 76 ? 37.657 10.161 -42.320 1.00 93.12 76 ARG A C 1
ATOM 602 O O . ARG A 1 76 ? 36.718 10.548 -41.634 1.00 93.12 76 ARG A O 1
ATOM 609 N N . ALA A 1 77 ? 38.012 8.882 -42.408 1.00 93.69 77 ALA A N 1
ATOM 610 C CA . ALA A 1 77 ? 37.335 7.800 -41.702 1.00 93.69 77 ALA A CA 1
ATOM 611 C C . ALA A 1 77 ? 37.362 8.001 -40.179 1.00 93.69 77 ALA A C 1
ATOM 613 O O . ALA A 1 77 ? 36.326 7.855 -39.534 1.00 93.69 77 ALA A O 1
ATOM 614 N N . ASP A 1 78 ? 38.494 8.422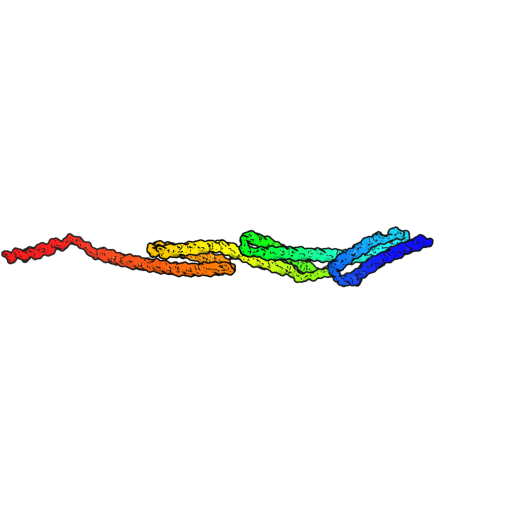 -39.607 1.00 94.62 78 ASP A N 1
ATOM 615 C CA . ASP A 1 78 ? 38.591 8.771 -38.183 1.00 94.62 78 ASP A CA 1
ATOM 616 C C . ASP A 1 78 ? 37.717 9.977 -37.814 1.00 94.62 78 ASP A C 1
ATOM 618 O O . ASP A 1 78 ? 37.089 9.993 -36.755 1.00 94.62 78 ASP A O 1
ATOM 622 N N . THR A 1 79 ? 37.624 10.972 -38.698 1.00 95.56 79 THR A N 1
ATOM 623 C CA . THR A 1 79 ? 36.746 12.134 -38.500 1.00 95.56 79 THR A CA 1
ATOM 624 C C . THR A 1 79 ? 35.279 11.704 -38.462 1.00 95.56 79 THR A C 1
ATOM 626 O O . THR A 1 79 ? 34.589 12.013 -37.493 1.00 95.56 79 THR A O 1
ATOM 629 N N . VAL A 1 80 ? 34.830 10.920 -39.449 1.00 94.94 80 VAL A N 1
ATOM 630 C CA . VAL A 1 80 ? 33.456 10.385 -39.522 1.00 94.94 80 VAL A CA 1
ATOM 631 C C . VAL A 1 80 ? 33.145 9.493 -38.320 1.00 94.94 80 VAL A C 1
ATOM 633 O O . VAL A 1 80 ? 32.088 9.602 -37.699 1.00 94.94 80 VAL A O 1
ATOM 636 N N . LYS A 1 81 ? 34.103 8.659 -37.911 1.00 96.19 81 LYS A N 1
ATOM 637 C CA . LYS A 1 81 ? 34.003 7.820 -36.713 1.00 96.19 81 LYS A CA 1
ATOM 638 C C . LYS A 1 81 ? 33.797 8.647 -35.445 1.00 96.19 81 LYS A C 1
ATOM 640 O O . LYS A 1 81 ? 32.987 8.278 -34.594 1.00 96.19 81 LYS A O 1
ATOM 645 N N . ASN A 1 82 ? 34.524 9.753 -35.305 1.00 95.38 82 ASN A N 1
ATOM 646 C CA . ASN A 1 82 ? 34.378 10.654 -34.167 1.00 95.38 82 ASN A CA 1
ATOM 647 C C . ASN A 1 82 ? 33.049 11.420 -34.217 1.00 95.38 82 ASN A C 1
ATOM 649 O O . ASN A 1 82 ? 32.409 11.550 -33.177 1.00 95.38 82 ASN A O 1
ATOM 653 N N . GLN A 1 83 ? 32.589 11.845 -35.399 1.00 94.81 83 GLN A N 1
ATOM 654 C CA . GLN A 1 83 ? 31.264 12.456 -35.577 1.00 94.81 83 GLN A CA 1
ATOM 655 C C . GLN A 1 83 ? 30.149 11.519 -35.093 1.00 94.81 83 GLN A C 1
ATOM 657 O O . GLN A 1 83 ? 29.360 11.909 -34.236 1.00 94.81 83 GLN A O 1
ATOM 662 N N . ILE A 1 84 ? 30.155 10.254 -35.532 1.00 95.81 84 ILE A N 1
ATOM 663 C CA . ILE A 1 84 ? 29.178 9.250 -35.079 1.00 95.81 84 ILE A CA 1
ATOM 664 C C . ILE A 1 84 ? 29.241 9.060 -33.563 1.00 95.81 84 ILE A C 1
ATOM 666 O O . ILE A 1 84 ? 28.209 9.045 -32.896 1.00 95.81 84 ILE A O 1
ATOM 670 N N . ARG A 1 85 ? 30.445 8.951 -32.988 1.00 96.38 85 ARG A N 1
ATOM 671 C CA . ARG A 1 85 ? 30.627 8.763 -31.538 1.00 96.38 85 ARG A CA 1
ATOM 672 C C . ARG A 1 85 ? 30.125 9.937 -30.703 1.00 96.38 85 ARG A C 1
ATOM 674 O O . ARG A 1 85 ? 29.636 9.699 -29.600 1.00 96.38 85 ARG A O 1
ATOM 681 N N . ASN A 1 86 ? 30.223 11.161 -31.216 1.00 94.88 86 ASN A N 1
ATOM 682 C CA . ASN A 1 86 ? 29.774 12.359 -30.509 1.00 94.88 86 ASN A CA 1
ATOM 683 C C . ASN A 1 86 ? 28.264 12.353 -30.245 1.00 94.88 86 ASN A C 1
ATOM 685 O O . ASN A 1 86 ? 27.844 12.864 -29.211 1.00 94.88 86 ASN A O 1
ATOM 689 N N . LEU A 1 87 ? 27.463 11.753 -31.133 1.00 94.69 87 LEU A N 1
ATOM 690 C CA . LEU A 1 87 ? 26.025 11.570 -30.917 1.00 94.69 87 LEU A CA 1
ATOM 691 C C . LEU A 1 87 ? 25.705 10.224 -30.255 1.00 94.69 87 LEU A C 1
ATOM 693 O O . LEU A 1 87 ? 24.902 10.168 -29.326 1.00 94.69 87 LEU A O 1
ATOM 697 N N . LEU A 1 88 ? 26.359 9.145 -30.696 1.00 96.06 88 LEU A N 1
ATOM 698 C CA . LEU A 1 88 ? 26.080 7.786 -30.233 1.00 96.06 88 LEU A CA 1
ATOM 699 C C . LEU A 1 88 ? 26.301 7.625 -28.724 1.00 96.06 88 LEU A C 1
ATOM 701 O O . LEU A 1 88 ? 25.444 7.068 -28.048 1.00 96.06 88 LEU A O 1
ATOM 705 N N . ILE A 1 89 ? 27.426 8.107 -28.180 1.00 95.94 89 ILE A N 1
ATOM 706 C CA . ILE A 1 89 ? 27.779 7.864 -26.770 1.00 95.94 89 ILE A CA 1
ATOM 707 C C . ILE A 1 89 ? 26.780 8.536 -25.805 1.00 95.94 89 ILE A C 1
ATOM 709 O O . ILE A 1 89 ? 26.293 7.849 -24.899 1.00 95.94 89 ILE A O 1
ATOM 713 N N . PRO A 1 90 ? 26.441 9.836 -25.954 1.00 94.88 90 PRO A N 1
ATOM 714 C CA . PRO A 1 90 ? 25.404 10.460 -25.135 1.00 94.88 90 PRO A CA 1
ATOM 715 C C . PRO A 1 90 ? 24.035 9.802 -25.320 1.00 94.88 90 PRO A C 1
ATOM 717 O O . PRO A 1 90 ? 23.373 9.495 -24.331 1.00 94.88 90 PRO A O 1
ATOM 720 N N . LEU A 1 91 ? 23.644 9.502 -26.563 1.00 95.25 91 LEU A N 1
ATOM 721 C CA . LEU A 1 91 ? 22.343 8.906 -26.853 1.00 95.25 91 LEU A CA 1
ATOM 722 C C . LEU A 1 91 ? 22.193 7.514 -26.225 1.00 95.25 91 LEU A C 1
ATOM 724 O O . LEU A 1 91 ? 21.187 7.233 -25.585 1.00 95.25 91 LEU A O 1
ATOM 728 N N . GLU A 1 92 ? 23.209 6.654 -26.321 1.00 95.94 92 GLU A N 1
ATOM 729 C CA . GLU A 1 92 ? 23.218 5.337 -25.671 1.00 95.94 92 GLU A CA 1
ATOM 730 C C . GLU A 1 92 ? 23.125 5.417 -24.147 1.00 95.94 92 GLU A C 1
ATOM 732 O O . GLU A 1 92 ? 22.610 4.502 -23.498 1.00 95.94 92 GLU A O 1
ATOM 737 N N . LYS A 1 93 ? 23.708 6.458 -23.551 1.00 95.12 93 LYS A N 1
ATOM 738 C CA . LYS A 1 93 ? 23.623 6.688 -22.109 1.00 95.12 93 LYS A CA 1
ATOM 739 C C . LYS A 1 93 ? 22.196 7.073 -21.725 1.00 95.12 93 LYS A C 1
ATOM 741 O O . LYS A 1 93 ? 21.663 6.501 -20.778 1.00 95.12 93 LYS A O 1
ATOM 746 N N . ASP A 1 94 ? 21.590 7.992 -22.466 1.00 93.56 94 ASP A N 1
ATOM 747 C CA . ASP A 1 94 ? 20.248 8.495 -22.179 1.00 93.56 94 ASP A CA 1
ATOM 748 C C . ASP A 1 94 ? 19.171 7.435 -22.460 1.00 93.56 94 ASP A C 1
ATOM 750 O O . ASP A 1 94 ? 18.295 7.229 -21.625 1.00 93.56 94 ASP A O 1
ATOM 754 N N . VAL A 1 95 ? 19.299 6.665 -23.551 1.00 94.81 95 VAL A N 1
ATOM 755 C CA . VAL A 1 95 ? 18.430 5.509 -23.848 1.00 94.81 95 VAL A CA 1
ATOM 756 C C . VAL A 1 95 ? 18.476 4.485 -22.716 1.00 94.81 95 VAL A C 1
ATOM 758 O O . VAL A 1 95 ? 17.429 4.043 -22.251 1.00 94.81 95 VAL A O 1
ATOM 761 N N . ARG A 1 96 ? 19.671 4.131 -22.221 1.00 94.38 96 ARG A N 1
ATOM 762 C CA . ARG A 1 96 ? 19.805 3.182 -21.101 1.00 94.38 96 ARG A CA 1
ATOM 763 C C . ARG A 1 96 ? 19.179 3.709 -19.814 1.00 94.38 96 ARG A C 1
ATOM 765 O O . ARG A 1 96 ? 18.478 2.959 -19.144 1.00 94.38 96 ARG A O 1
ATOM 772 N N . LYS A 1 97 ? 19.419 4.981 -19.480 1.00 92.50 97 LYS A N 1
ATOM 773 C CA . LYS A 1 97 ? 18.827 5.626 -18.299 1.00 92.50 97 LYS A CA 1
ATOM 774 C C . LYS A 1 97 ? 17.299 5.629 -18.359 1.00 92.50 97 LYS A C 1
ATOM 776 O O . LYS A 1 97 ? 16.662 5.344 -17.352 1.00 92.50 97 LYS A O 1
ATOM 781 N N . GLU A 1 98 ? 16.717 5.958 -19.511 1.00 92.31 98 GLU A N 1
ATOM 782 C CA . GLU A 1 98 ? 15.261 5.979 -19.680 1.00 92.31 98 GLU A CA 1
ATOM 783 C C . GLU A 1 98 ? 14.667 4.562 -19.645 1.00 92.31 98 GLU A C 1
ATOM 785 O O . GLU A 1 98 ? 13.654 4.344 -18.990 1.00 92.31 98 GLU A O 1
ATOM 790 N N . GLN A 1 99 ? 15.320 3.570 -20.263 1.00 93.31 99 GLN A N 1
ATOM 791 C CA . GLN A 1 99 ? 14.899 2.162 -20.176 1.00 93.31 99 GLN A CA 1
ATOM 792 C C . GLN A 1 99 ? 14.917 1.637 -18.738 1.00 93.31 99 GLN A C 1
ATOM 794 O O . GLN A 1 99 ? 13.978 0.964 -18.317 1.00 93.31 99 GLN A O 1
ATOM 799 N N . GLU A 1 100 ? 15.977 1.942 -17.987 1.00 93.25 100 GLU A N 1
ATOM 800 C CA . GLU A 1 100 ? 16.075 1.610 -16.566 1.00 93.25 100 GLU A CA 1
ATOM 801 C C . GLU A 1 100 ? 14.950 2.273 -15.771 1.00 93.25 100 GLU A C 1
ATOM 803 O O . GLU A 1 100 ? 14.261 1.594 -15.019 1.00 93.25 100 GLU A O 1
ATOM 808 N N . LEU A 1 101 ? 14.690 3.559 -16.010 1.00 91.69 101 LEU A N 1
ATOM 809 C CA . LEU A 1 101 ? 13.620 4.281 -15.331 1.00 91.69 101 LEU A CA 1
ATOM 810 C C . LEU A 1 101 ? 12.232 3.690 -15.614 1.00 91.69 101 LEU A C 1
ATOM 812 O O . LEU A 1 101 ? 11.439 3.512 -14.692 1.00 91.69 101 LEU A O 1
ATOM 816 N N . MET A 1 102 ? 11.953 3.347 -16.873 1.00 91.19 102 MET A N 1
ATOM 817 C CA . MET A 1 102 ? 10.689 2.728 -17.282 1.00 91.19 102 MET A CA 1
ATOM 818 C C . MET A 1 102 ? 10.505 1.333 -16.685 1.00 91.19 102 MET A C 1
ATOM 820 O O . MET A 1 102 ? 9.399 0.974 -16.276 1.00 91.19 102 MET A O 1
ATOM 824 N N . ARG A 1 103 ? 11.581 0.545 -16.608 1.00 93.12 103 ARG A N 1
ATOM 825 C CA . ARG A 1 103 ? 11.565 -0.765 -15.953 1.00 93.12 103 ARG A CA 1
ATOM 826 C C . ARG A 1 103 ? 11.291 -0.621 -14.457 1.00 93.12 103 ARG A C 1
ATOM 828 O O . ARG A 1 103 ? 10.403 -1.303 -13.955 1.00 93.12 103 ARG A O 1
ATOM 835 N N . ASP A 1 104 ? 12.005 0.274 -13.777 1.00 93.19 104 ASP A N 1
ATOM 836 C CA . ASP A 1 104 ? 11.845 0.520 -12.340 1.00 93.19 104 ASP A CA 1
ATOM 837 C C . ASP A 1 104 ? 10.412 0.999 -12.018 1.00 93.19 104 ASP A C 1
ATOM 839 O O . ASP A 1 104 ? 9.814 0.570 -11.030 1.00 93.19 104 ASP A O 1
ATOM 843 N N . LEU A 1 105 ? 9.824 1.839 -12.882 1.00 92.50 105 LEU A N 1
ATOM 844 C CA . LEU A 1 105 ? 8.424 2.268 -12.787 1.00 92.50 105 LEU A CA 1
ATOM 845 C C . LEU A 1 105 ? 7.448 1.105 -12.944 1.00 92.50 105 LEU A C 1
ATOM 847 O O . LEU A 1 105 ? 6.534 0.957 -12.133 1.00 92.50 105 LEU A O 1
ATOM 851 N N . HIS A 1 106 ? 7.636 0.270 -13.963 1.00 92.44 106 HIS A N 1
ATOM 852 C CA . HIS A 1 106 ? 6.768 -0.879 -14.189 1.00 92.44 106 HIS A CA 1
ATOM 853 C C . HIS A 1 106 ? 6.832 -1.883 -13.030 1.00 92.44 106 HIS A C 1
ATOM 855 O O . HIS A 1 106 ? 5.794 -2.346 -12.558 1.00 92.44 106 HIS A O 1
ATOM 861 N N . GLU A 1 107 ? 8.034 -2.175 -12.531 1.00 94.94 107 GLU A N 1
ATOM 862 C CA . GLU A 1 107 ? 8.242 -3.046 -11.371 1.00 94.94 107 GLU A CA 1
ATOM 863 C C . GLU A 1 107 ? 7.541 -2.487 -10.126 1.00 94.94 107 GLU A C 1
ATOM 865 O O . GLU A 1 107 ? 6.838 -3.217 -9.419 1.00 94.94 107 GLU A O 1
ATOM 870 N N . MET A 1 108 ? 7.659 -1.178 -9.885 1.00 94.06 108 MET A N 1
ATOM 871 C CA . MET A 1 108 ? 6.994 -0.526 -8.762 1.00 94.06 108 MET A CA 1
ATOM 872 C C . MET A 1 108 ? 5.473 -0.578 -8.884 1.00 94.06 108 MET A C 1
ATOM 874 O O . MET A 1 108 ? 4.801 -0.948 -7.924 1.00 94.06 108 MET A O 1
ATOM 878 N N . LEU A 1 109 ? 4.924 -0.262 -10.057 1.00 93.50 109 LEU A N 1
ATOM 879 C CA . LEU A 1 109 ? 3.485 -0.329 -10.304 1.00 93.50 109 LEU A CA 1
ATOM 880 C C . LEU A 1 109 ? 2.950 -1.751 -10.133 1.00 93.50 109 LEU A C 1
ATOM 882 O O . LEU A 1 109 ? 1.920 -1.929 -9.488 1.00 93.50 109 LEU A O 1
ATOM 886 N N . SER A 1 110 ? 3.660 -2.757 -10.651 1.00 95.00 110 SER A N 1
ATOM 887 C CA . SER A 1 110 ? 3.295 -4.165 -10.481 1.00 95.00 110 SER A CA 1
ATOM 888 C C . SER A 1 110 ? 3.307 -4.573 -9.008 1.00 95.00 110 SER A C 1
ATOM 890 O O . SER A 1 110 ? 2.375 -5.228 -8.547 1.00 95.00 110 SER A O 1
ATOM 892 N N . THR A 1 111 ? 4.326 -4.153 -8.254 1.00 95.62 111 THR A N 1
ATOM 893 C CA . THR A 1 111 ? 4.433 -4.453 -6.818 1.00 95.62 111 THR A CA 1
ATOM 894 C C . THR A 1 111 ? 3.318 -3.773 -6.022 1.00 95.62 111 THR A C 1
ATOM 896 O O . THR A 1 111 ? 2.697 -4.400 -5.170 1.00 95.62 111 THR A O 1
ATOM 899 N N . LEU A 1 112 ? 3.011 -2.506 -6.320 1.00 95.75 112 LEU A N 1
ATOM 900 C CA . LEU A 1 112 ? 1.904 -1.784 -5.686 1.00 95.75 112 LEU A CA 1
ATOM 901 C C . LEU A 1 112 ? 0.539 -2.381 -6.035 1.00 95.75 112 LEU A C 1
ATOM 903 O O . LEU A 1 112 ? -0.394 -2.255 -5.247 1.00 95.75 112 LEU A O 1
ATOM 907 N N . THR A 1 113 ? 0.392 -2.994 -7.212 1.00 94.88 113 THR A N 1
ATOM 908 C CA . THR A 1 113 ? -0.838 -3.706 -7.583 1.00 94.88 113 THR A CA 1
ATOM 909 C C . THR A 1 113 ? -0.966 -4.993 -6.787 1.00 94.88 113 THR A C 1
ATOM 911 O O . THR A 1 113 ? -1.991 -5.171 -6.146 1.00 94.88 113 THR A O 1
ATOM 914 N N . ALA A 1 114 ? 0.092 -5.805 -6.715 1.00 96.44 114 ALA A N 1
ATOM 915 C CA . ALA A 1 114 ? 0.093 -7.027 -5.912 1.00 96.44 114 ALA A CA 1
ATOM 916 C C . ALA A 1 114 ? -0.208 -6.746 -4.429 1.00 96.44 114 ALA A C 1
ATOM 918 O O . ALA A 1 114 ? -1.114 -7.344 -3.861 1.00 96.44 114 ALA A O 1
ATOM 919 N N . ILE A 1 115 ? 0.462 -5.753 -3.829 1.00 95.56 115 ILE A N 1
ATOM 920 C CA . ILE A 1 115 ? 0.171 -5.338 -2.448 1.00 95.56 115 ILE A CA 1
ATOM 921 C C . ILE A 1 115 ? -1.261 -4.813 -2.323 1.00 95.56 115 ILE A C 1
ATOM 923 O O . ILE A 1 115 ? -1.915 -5.060 -1.318 1.00 95.56 115 ILE A O 1
ATOM 927 N N . GLY A 1 116 ? -1.763 -4.079 -3.318 1.00 94.69 116 GLY A N 1
ATOM 928 C CA . GLY A 1 116 ? -3.154 -3.628 -3.335 1.00 94.69 116 GLY A CA 1
ATOM 929 C C . GLY A 1 116 ? -4.145 -4.791 -3.298 1.00 94.69 116 GLY A C 1
ATOM 930 O O . GLY A 1 116 ? -5.082 -4.761 -2.501 1.00 94.69 116 GLY A O 1
ATOM 931 N N . ASP A 1 117 ? -3.906 -5.825 -4.101 1.00 95.12 117 ASP A N 1
ATOM 932 C CA . ASP A 1 117 ? -4.721 -7.039 -4.137 1.00 95.12 117 ASP A CA 1
ATOM 933 C C . ASP A 1 117 ? -4.660 -7.789 -2.797 1.00 95.12 117 ASP A C 1
ATOM 935 O O . ASP A 1 117 ? -5.703 -8.165 -2.256 1.00 95.12 117 ASP A O 1
ATOM 939 N N . ASP A 1 118 ? -3.469 -7.909 -2.200 1.00 93.31 118 ASP A N 1
ATOM 940 C CA . ASP A 1 118 ? -3.280 -8.509 -0.874 1.00 93.31 118 ASP A CA 1
ATOM 941 C C . ASP A 1 118 ? -4.017 -7.712 0.211 1.00 93.31 118 ASP A C 1
ATOM 943 O O . ASP A 1 118 ? -4.742 -8.282 1.030 1.00 93.31 118 ASP A O 1
ATOM 947 N N . VAL A 1 119 ? -3.905 -6.377 0.190 1.00 92.62 119 VAL A N 1
ATOM 948 C CA . VAL A 1 119 ? -4.626 -5.488 1.110 1.00 92.62 119 VAL A CA 1
ATOM 949 C C . VAL A 1 119 ? -6.127 -5.693 0.964 1.00 92.62 119 VAL A C 1
ATOM 951 O O . VAL A 1 119 ? -6.813 -5.781 1.979 1.00 92.62 119 VAL A O 1
ATOM 954 N N . ILE A 1 120 ? -6.661 -5.798 -0.257 1.00 90.81 120 ILE A N 1
ATOM 955 C CA . ILE A 1 120 ? -8.087 -6.057 -0.507 1.00 90.81 120 ILE A CA 1
ATOM 956 C C . ILE A 1 120 ? -8.496 -7.427 0.047 1.00 90.81 120 ILE A C 1
ATOM 958 O O . ILE A 1 120 ? -9.518 -7.503 0.734 1.00 90.81 120 ILE A O 1
ATOM 962 N N . ALA A 1 121 ? -7.683 -8.463 -0.171 1.00 89.81 121 ALA A N 1
ATOM 963 C CA . ALA A 1 121 ? -7.939 -9.838 0.256 1.00 89.81 121 ALA A CA 1
ATOM 964 C C . ALA A 1 121 ? -7.980 -10.031 1.783 1.00 89.81 121 ALA A C 1
ATOM 966 O O . ALA A 1 121 ? -8.537 -11.024 2.265 1.00 89.81 121 ALA A O 1
ATOM 967 N N . ILE A 1 122 ? -7.449 -9.085 2.568 1.00 87.38 122 ILE A N 1
ATOM 968 C CA . ILE A 1 122 ? -7.616 -9.076 4.027 1.00 87.38 122 ILE A CA 1
ATOM 969 C C . ILE A 1 122 ? -9.100 -8.890 4.364 1.00 87.38 122 ILE A C 1
ATOM 971 O O . ILE A 1 122 ? -9.605 -7.768 4.469 1.00 87.38 122 ILE A O 1
ATOM 975 N N . ASP A 1 123 ? -9.796 -10.008 4.550 1.00 80.88 123 ASP A N 1
ATOM 976 C CA . ASP A 1 123 ? -11.149 -10.024 5.101 1.00 80.88 123 ASP A CA 1
ATOM 977 C C . ASP A 1 123 ? -11.104 -9.816 6.630 1.00 80.88 123 ASP A C 1
ATOM 979 O O . ASP A 1 123 ? -10.546 -10.659 7.341 1.00 80.88 123 ASP A O 1
ATOM 983 N N . PRO A 1 124 ? -11.686 -8.737 7.173 1.00 72.06 124 PRO A N 1
ATOM 984 C CA . PRO A 1 124 ? -11.711 -8.498 8.614 1.00 72.06 124 PRO A CA 1
ATOM 985 C C . PRO A 1 124 ? -12.553 -9.519 9.411 1.00 72.06 124 PRO A C 1
ATOM 987 O O . PRO A 1 124 ? -12.551 -9.462 10.640 1.00 72.06 124 PRO A O 1
ATOM 990 N N . ASN A 1 125 ? -13.265 -10.447 8.755 1.00 72.06 125 ASN A N 1
ATOM 991 C CA . ASN A 1 125 ? -14.201 -11.374 9.404 1.00 72.06 125 ASN A CA 1
ATOM 992 C C . ASN A 1 125 ? -13.654 -12.768 9.765 1.00 72.06 125 ASN A C 1
ATOM 994 O O . ASN A 1 125 ? -14.378 -13.557 10.371 1.00 72.06 125 ASN A O 1
ATOM 998 N N . VAL A 1 126 ? -12.408 -13.086 9.414 1.00 71.50 126 VAL A N 1
ATOM 999 C CA . VAL A 1 126 ? -11.782 -14.411 9.644 1.00 71.50 126 VAL A CA 1
ATOM 1000 C C . VAL A 1 126 ? -10.741 -14.324 10.777 1.00 71.50 126 VAL A C 1
ATOM 1002 O O . VAL A 1 126 ? -10.421 -13.218 11.205 1.00 71.50 126 VAL A O 1
ATOM 1005 N N . GLU A 1 127 ? -10.228 -15.474 11.245 1.00 74.19 127 GLU A N 1
ATOM 1006 C CA . GLU A 1 127 ? -9.164 -15.646 12.262 1.00 74.19 127 GLU A CA 1
ATOM 1007 C C . GLU A 1 127 ? -8.187 -14.449 12.339 1.00 74.19 127 GLU A C 1
ATOM 1009 O O . GLU A 1 127 ? -7.397 -14.231 11.412 1.00 74.19 127 GLU A O 1
ATOM 1014 N N . PRO A 1 128 ? -8.256 -13.631 13.408 1.00 74.12 128 PRO A N 1
ATOM 1015 C CA . PRO A 1 128 ? -7.592 -12.328 13.436 1.00 74.12 128 PRO A CA 1
ATOM 1016 C C . PRO A 1 128 ? -6.065 -12.375 13.569 1.00 74.12 128 PRO A C 1
ATOM 1018 O O . PRO A 1 128 ? -5.385 -11.429 13.174 1.00 74.12 128 PRO A O 1
ATOM 1021 N N . SER A 1 129 ? -5.527 -13.447 14.154 1.00 74.50 129 SER A N 1
ATOM 1022 C CA . SER A 1 129 ? -4.131 -13.511 14.608 1.00 74.50 129 SER A CA 1
ATOM 1023 C C . SER A 1 129 ? -3.145 -13.595 13.439 1.00 74.50 129 SER A C 1
ATOM 1025 O O . SER A 1 129 ? -2.245 -12.765 13.334 1.00 74.50 129 SER A O 1
ATOM 1027 N N . GLU A 1 130 ? -3.364 -14.533 12.513 1.00 78.31 130 GLU A N 1
ATOM 1028 C CA . GLU A 1 130 ? -2.542 -14.693 11.300 1.00 78.31 130 GLU A CA 1
ATOM 1029 C C . GLU A 1 130 ? -2.660 -13.469 10.377 1.00 78.31 130 GLU A C 1
ATOM 1031 O O . GLU A 1 130 ? -1.708 -13.060 9.716 1.00 78.31 130 GLU A O 1
ATOM 1036 N N . LYS A 1 131 ? -3.827 -12.814 10.368 1.00 82.94 131 LYS A N 1
ATOM 1037 C CA . LYS A 1 131 ? -4.050 -11.618 9.547 1.00 82.94 131 LYS A CA 1
ATOM 1038 C C . LYS A 1 131 ? -3.289 -10.400 10.047 1.00 82.94 131 LYS A C 1
ATOM 1040 O O . LYS A 1 131 ? -2.866 -9.594 9.224 1.00 82.94 131 LYS A O 1
ATOM 1045 N N . LEU A 1 132 ? -3.102 -10.254 11.358 1.00 86.06 132 LEU A N 1
ATOM 1046 C CA . LEU A 1 132 ? -2.302 -9.160 11.913 1.00 86.06 132 LEU A CA 1
ATOM 1047 C C . LEU A 1 132 ? -0.815 -9.294 11.572 1.00 86.06 132 LEU A C 1
ATOM 1049 O O . LEU A 1 132 ? -0.169 -8.280 11.312 1.00 86.06 132 LEU A O 1
ATOM 1053 N N . GLU A 1 133 ? -0.286 -10.518 11.532 1.00 87.38 133 GLU A N 1
ATOM 1054 C CA . GLU A 1 133 ? 1.090 -10.769 11.090 1.00 87.38 133 GLU A CA 1
ATOM 1055 C C . GLU A 1 133 ? 1.267 -10.378 9.618 1.00 87.38 133 GLU A C 1
ATOM 1057 O O . GLU A 1 133 ? 2.117 -9.542 9.306 1.00 87.38 133 GLU A O 1
ATOM 1062 N N . ASN A 1 134 ? 0.369 -10.847 8.744 1.00 89.44 134 ASN A N 1
ATOM 1063 C CA . ASN A 1 134 ? 0.358 -10.476 7.324 1.00 89.44 134 ASN A CA 1
ATOM 1064 C C . ASN A 1 134 ? 0.242 -8.955 7.120 1.00 89.44 134 ASN A C 1
ATOM 1066 O O . ASN A 1 134 ? 0.909 -8.372 6.266 1.00 89.44 134 ASN A O 1
ATOM 1070 N N . ILE A 1 135 ? -0.587 -8.281 7.924 1.00 90.94 135 ILE A N 1
ATOM 1071 C CA . ILE A 1 135 ? -0.687 -6.817 7.925 1.00 90.94 135 ILE A CA 1
ATOM 1072 C C . ILE A 1 135 ? 0.649 -6.170 8.296 1.00 90.94 135 ILE A C 1
ATOM 1074 O O . ILE A 1 135 ? 1.040 -5.183 7.673 1.00 90.94 135 ILE A O 1
ATOM 1078 N N . GLY A 1 136 ? 1.352 -6.708 9.293 1.00 90.94 136 GLY A N 1
ATOM 1079 C CA . GLY A 1 136 ? 2.678 -6.239 9.685 1.00 90.94 136 GLY A CA 1
ATOM 1080 C C . GLY A 1 136 ? 3.688 -6.332 8.541 1.00 90.94 136 GLY A C 1
ATOM 1081 O O . GLY A 1 136 ? 4.395 -5.360 8.266 1.00 90.94 136 GLY A O 1
ATOM 1082 N N . GLU A 1 137 ? 3.707 -7.459 7.826 1.00 93.44 137 GLU A N 1
ATOM 1083 C CA . GLU A 1 137 ? 4.574 -7.659 6.659 1.00 93.44 137 GLU A CA 1
ATOM 1084 C C . GLU A 1 137 ? 4.245 -6.687 5.516 1.00 93.44 137 GLU A C 1
ATOM 1086 O O . GLU A 1 137 ? 5.136 -6.028 4.972 1.00 93.44 137 GLU A O 1
ATOM 1091 N N . LEU A 1 138 ? 2.961 -6.524 5.181 1.00 95.06 138 LEU A N 1
ATOM 1092 C CA . LEU A 1 138 ? 2.519 -5.587 4.143 1.00 95.06 138 LEU A CA 1
ATOM 1093 C C . LEU A 1 138 ? 2.846 -4.131 4.505 1.00 95.06 138 LEU A C 1
ATOM 1095 O O . LEU A 1 138 ? 3.259 -3.355 3.639 1.00 95.06 138 LEU A O 1
ATOM 1099 N N . ALA A 1 139 ? 2.715 -3.755 5.780 1.00 94.12 139 ALA A N 1
ATOM 1100 C CA . ALA A 1 139 ? 3.052 -2.418 6.258 1.00 94.12 139 ALA A CA 1
ATOM 1101 C C . ALA A 1 139 ? 4.552 -2.134 6.110 1.00 94.12 139 ALA A C 1
ATOM 1103 O O . ALA A 1 139 ? 4.944 -1.047 5.673 1.00 94.12 139 ALA A O 1
ATOM 1104 N N . GLU A 1 140 ? 5.389 -3.123 6.422 1.00 94.50 140 GLU A N 1
ATOM 1105 C CA . GLU A 1 140 ? 6.835 -3.035 6.250 1.00 94.50 140 GLU A CA 1
ATOM 1106 C C . GLU A 1 140 ? 7.225 -2.928 4.768 1.00 94.50 140 GLU A C 1
ATOM 1108 O O . GLU A 1 140 ? 8.015 -2.055 4.396 1.00 94.50 140 GLU A O 1
ATOM 1113 N N . ASN A 1 141 ? 6.601 -3.726 3.898 1.00 94.88 141 ASN A N 1
ATOM 1114 C CA . ASN A 1 141 ? 6.804 -3.647 2.450 1.00 94.88 141 ASN A CA 1
ATOM 1115 C C . ASN A 1 141 ? 6.435 -2.261 1.898 1.00 94.88 141 ASN A C 1
ATOM 1117 O O . ASN A 1 141 ? 7.218 -1.649 1.166 1.00 94.88 141 ASN A O 1
ATOM 1121 N N . LEU A 1 142 ? 5.284 -1.709 2.298 1.00 95.31 142 LEU A N 1
ATOM 1122 C CA . LEU A 1 142 ? 4.861 -0.359 1.910 1.00 95.31 142 LEU A CA 1
ATOM 1123 C C . LEU A 1 142 ? 5.817 0.721 2.431 1.00 95.31 142 LEU A C 1
ATOM 1125 O O . LEU A 1 142 ? 6.121 1.678 1.714 1.00 95.31 142 LEU A O 1
ATOM 1129 N N . ARG A 1 143 ? 6.334 0.572 3.657 1.00 94.50 143 ARG A N 1
ATOM 1130 C CA . ARG A 1 143 ? 7.335 1.486 4.227 1.00 94.50 143 ARG A CA 1
ATOM 1131 C C . ARG A 1 143 ? 8.608 1.516 3.383 1.00 94.50 143 ARG A C 1
ATOM 1133 O O . ARG A 1 143 ? 9.121 2.597 3.093 1.00 94.50 143 ARG A O 1
ATOM 1140 N N . GLN A 1 144 ? 9.099 0.352 2.960 1.00 93.56 144 GLN A N 1
ATOM 1141 C CA . GLN A 1 144 ? 10.277 0.254 2.094 1.00 93.56 144 GLN A CA 1
ATOM 1142 C C . GLN A 1 144 ? 10.012 0.809 0.689 1.00 93.56 144 GLN A C 1
ATOM 1144 O O . GLN A 1 144 ? 10.881 1.471 0.113 1.00 93.56 144 GLN A O 1
ATOM 1149 N N . LEU A 1 145 ? 8.816 0.573 0.141 1.00 94.50 145 LEU A N 1
ATOM 1150 C CA . LEU A 1 145 ? 8.420 1.083 -1.170 1.00 94.50 145 LEU A CA 1
ATOM 1151 C C . LEU A 1 145 ? 8.298 2.600 -1.197 1.00 94.50 145 LEU A C 1
ATOM 1153 O O . LEU A 1 145 ? 8.697 3.192 -2.193 1.00 94.50 145 LEU A O 1
ATOM 1157 N N . LYS A 1 146 ? 7.848 3.241 -0.113 1.00 94.25 146 LYS A N 1
ATOM 1158 C CA . LYS A 1 146 ? 7.727 4.704 -0.041 1.00 94.25 146 LYS A CA 1
ATOM 1159 C C . LYS A 1 146 ? 9.028 5.419 -0.413 1.00 94.25 146 LYS A C 1
ATOM 1161 O O . LYS A 1 146 ? 9.051 6.247 -1.315 1.00 94.25 146 LYS A O 1
ATOM 1166 N N . GLY A 1 147 ? 10.141 5.032 0.213 1.00 91.62 147 GLY A N 1
ATOM 1167 C CA . GLY A 1 147 ? 11.441 5.645 -0.076 1.00 91.62 147 GLY A CA 1
ATOM 1168 C C . GLY A 1 147 ? 11.969 5.332 -1.482 1.00 91.62 147 GLY A C 1
ATOM 1169 O O . GLY A 1 147 ? 12.786 6.084 -2.015 1.00 91.62 147 GLY A O 1
ATOM 1170 N N . LYS A 1 148 ? 11.534 4.223 -2.096 1.00 93.69 148 LYS A N 1
ATOM 1171 C CA . LYS A 1 148 ? 11.834 3.920 -3.503 1.00 93.69 148 LYS A CA 1
ATOM 1172 C C . LYS A 1 148 ? 10.968 4.770 -4.439 1.00 93.69 148 LYS A C 1
ATOM 1174 O O . LYS A 1 148 ? 11.510 5.283 -5.413 1.00 93.69 148 LYS A O 1
ATOM 1179 N N . ALA A 1 149 ? 9.683 4.939 -4.127 1.00 93.75 149 ALA A N 1
ATOM 1180 C CA . ALA A 1 149 ? 8.719 5.733 -4.887 1.00 93.75 149 ALA A CA 1
ATOM 1181 C C . ALA A 1 149 ? 9.145 7.198 -4.970 1.00 93.75 149 ALA A C 1
ATOM 1183 O O . ALA A 1 149 ? 9.336 7.700 -6.070 1.00 93.75 149 ALA A O 1
ATOM 1184 N N . GLU A 1 150 ? 9.458 7.824 -3.834 1.00 92.81 150 GLU A N 1
ATOM 1185 C CA . GLU A 1 150 ? 9.919 9.218 -3.780 1.00 92.81 150 GLU A CA 1
ATOM 1186 C C . GLU A 1 150 ? 11.189 9.437 -4.626 1.00 92.81 150 GLU A C 1
ATOM 1188 O O . GLU A 1 150 ? 11.308 10.403 -5.381 1.00 92.81 150 GLU A O 1
ATOM 1193 N N . LYS A 1 151 ? 12.153 8.507 -4.550 1.00 92.44 151 LYS A N 1
ATOM 1194 C CA . LYS A 1 151 ? 13.379 8.569 -5.365 1.00 92.44 151 LYS A CA 1
ATOM 1195 C C . LYS A 1 151 ? 13.090 8.405 -6.852 1.00 92.44 151 LYS A C 1
ATOM 1197 O O . LYS A 1 151 ? 13.770 9.022 -7.670 1.00 92.44 151 LYS A O 1
ATOM 1202 N N . LEU A 1 152 ? 12.157 7.527 -7.205 1.00 91.75 152 LEU A N 1
ATOM 1203 C CA . LEU A 1 152 ? 11.791 7.270 -8.589 1.00 91.75 152 LEU A CA 1
ATOM 1204 C C . LEU A 1 152 ? 11.039 8.464 -9.189 1.00 91.75 152 LEU A C 1
ATOM 1206 O O . LEU A 1 152 ? 11.358 8.884 -10.297 1.00 91.75 152 LEU A O 1
ATOM 1210 N N . GLU A 1 153 ? 10.122 9.059 -8.433 1.00 90.75 153 GLU A N 1
ATOM 1211 C CA . GLU A 1 153 ? 9.404 10.282 -8.797 1.00 90.75 153 GLU A CA 1
ATOM 1212 C C . GLU A 1 153 ? 10.349 11.469 -8.992 1.00 90.75 153 GLU A C 1
ATOM 1214 O O . GLU A 1 153 ? 10.235 12.185 -9.988 1.00 90.75 153 GLU A O 1
ATOM 1219 N N . GLU A 1 154 ? 11.344 11.648 -8.116 1.00 89.81 154 GLU A N 1
ATOM 1220 C CA . GLU A 1 154 ? 12.344 12.706 -8.309 1.00 89.81 154 GLU A CA 1
ATOM 1221 C C . GLU A 1 154 ? 13.147 12.480 -9.599 1.00 89.81 154 GLU A C 1
ATOM 1223 O O . GLU A 1 154 ? 13.347 13.415 -10.377 1.00 89.81 154 GLU A O 1
ATOM 1228 N N . LYS A 1 155 ? 13.547 11.231 -9.893 1.00 88.81 155 LYS A N 1
ATOM 1229 C CA . LYS A 1 155 ? 14.199 10.901 -11.173 1.00 88.81 155 LYS A CA 1
ATOM 1230 C C . LYS A 1 155 ? 13.287 11.208 -12.365 1.00 88.81 155 LYS A C 1
ATOM 1232 O O . LYS A 1 155 ? 13.777 11.724 -13.368 1.00 88.81 155 LYS A O 1
ATOM 1237 N N . LEU A 1 156 ? 11.992 10.906 -12.268 1.00 86.69 156 LEU A N 1
ATOM 1238 C CA . LEU A 1 156 ? 11.001 11.168 -13.316 1.00 86.69 156 LEU A CA 1
ATOM 1239 C C . LEU A 1 156 ? 10.790 12.668 -13.561 1.00 86.69 156 LEU A C 1
ATOM 1241 O O . LEU A 1 156 ? 10.600 13.073 -14.707 1.00 86.69 156 LEU A O 1
ATOM 1245 N N . ARG A 1 157 ? 10.889 13.502 -12.518 1.00 83.62 157 ARG A N 1
ATOM 1246 C CA . ARG A 1 157 ? 10.755 14.963 -12.629 1.00 83.62 157 ARG A CA 1
ATOM 1247 C C . ARG A 1 157 ? 11.935 15.619 -13.344 1.00 83.62 157 ARG A C 1
ATOM 1249 O O . ARG A 1 157 ? 11.771 16.643 -14.008 1.00 83.62 157 ARG A O 1
ATOM 1256 N N . ILE A 1 158 ? 13.129 15.052 -13.202 1.00 80.94 158 ILE A N 1
ATOM 1257 C CA . ILE A 1 158 ? 14.336 15.561 -13.852 1.00 80.94 158 ILE A CA 1
ATOM 1258 C C . ILE A 1 158 ? 14.309 15.131 -15.326 1.00 80.94 158 ILE A C 1
ATOM 1260 O O . ILE A 1 158 ? 14.519 13.961 -15.653 1.00 80.94 158 ILE A O 1
ATOM 1264 N N . ALA A 1 159 ? 14.043 16.079 -16.225 1.00 66.75 159 ALA A N 1
ATOM 1265 C CA . ALA A 1 159 ? 14.201 15.878 -17.661 1.00 66.75 159 ALA A CA 1
ATOM 1266 C C . ALA A 1 159 ? 15.691 15.946 -18.027 1.00 66.75 159 ALA A C 1
ATOM 1268 O O . ALA A 1 159 ? 16.350 16.947 -17.746 1.00 66.75 159 ALA A O 1
ATOM 1269 N N . GLU A 1 160 ? 16.225 14.906 -18.668 1.00 66.00 160 GLU A N 1
ATOM 1270 C CA . GLU A 1 160 ? 17.630 14.874 -19.080 1.00 66.00 160 GLU A CA 1
ATOM 1271 C C . GLU A 1 160 ? 17.809 14.317 -20.493 1.00 66.00 160 GLU A C 1
ATOM 1273 O O . GLU A 1 160 ? 17.392 13.202 -20.794 1.00 66.00 160 GLU A O 1
ATOM 1278 N N . GLY A 1 161 ? 18.549 15.071 -21.309 1.00 84.94 161 GLY A N 1
ATOM 1279 C CA . GLY A 1 161 ? 19.289 14.521 -22.439 1.00 84.94 161 GLY A CA 1
ATOM 1280 C C . GLY A 1 161 ? 18.554 14.489 -23.775 1.00 84.94 161 GLY A C 1
ATOM 1281 O O . GLY A 1 161 ? 17.704 15.325 -24.080 1.00 84.94 161 GLY A O 1
ATOM 1282 N N . LEU A 1 162 ? 18.958 13.533 -24.608 1.00 91.75 162 LEU A N 1
ATOM 1283 C CA . LEU A 1 162 ? 18.486 13.367 -25.986 1.00 91.75 162 LEU A CA 1
ATOM 1284 C C . LEU A 1 162 ? 17.194 12.543 -26.090 1.00 91.75 162 LEU A C 1
ATOM 1286 O O . LEU A 1 162 ? 16.653 12.390 -27.187 1.00 91.75 162 LEU A O 1
ATOM 1290 N N . VAL A 1 163 ? 16.695 12.019 -24.969 1.00 92.00 163 VAL A N 1
ATOM 1291 C CA . VAL A 1 163 ? 15.503 11.166 -24.897 1.00 92.00 163 VAL A CA 1
ATOM 1292 C C . VAL A 1 163 ? 14.422 11.858 -24.070 1.00 92.00 163 VAL A C 1
ATOM 1294 O O . VAL A 1 163 ? 14.674 12.360 -22.978 1.00 92.00 163 VAL A O 1
ATOM 1297 N N . LYS A 1 164 ? 13.203 11.914 -24.604 1.00 89.88 164 LYS A N 1
ATOM 1298 C CA . LYS A 1 164 ? 12.024 12.431 -23.912 1.00 89.88 164 LYS A CA 1
ATOM 1299 C C . LYS A 1 164 ? 11.614 11.454 -22.820 1.00 89.88 164 LYS A C 1
ATOM 1301 O O . LYS A 1 164 ? 11.506 10.258 -23.081 1.00 89.88 164 LYS A O 1
ATOM 1306 N N . ARG A 1 165 ? 11.292 11.999 -21.647 1.00 87.31 165 ARG A N 1
ATOM 1307 C CA . ARG A 1 165 ? 10.610 11.257 -20.587 1.00 87.31 165 ARG A CA 1
ATOM 1308 C C . ARG A 1 165 ? 9.248 10.778 -21.074 1.00 87.31 165 ARG A C 1
ATOM 1310 O O . ARG A 1 165 ? 8.501 11.562 -21.669 1.00 87.31 165 ARG A O 1
ATOM 1317 N N . ALA A 1 166 ? 8.911 9.527 -20.783 1.00 78.94 166 ALA A N 1
ATOM 1318 C CA . ALA A 1 166 ? 7.535 9.070 -20.925 1.00 78.94 166 ALA A CA 1
ATOM 1319 C C . ALA A 1 166 ? 6.607 9.872 -19.986 1.00 78.94 166 ALA A C 1
ATOM 1321 O O . ALA A 1 166 ? 7.002 10.197 -18.862 1.00 78.94 166 ALA A O 1
ATOM 1322 N N . PRO A 1 167 ? 5.378 10.209 -20.415 1.00 74.94 167 PRO A N 1
ATOM 1323 C CA . PRO A 1 167 ? 4.409 10.830 -19.525 1.00 74.94 167 PRO A CA 1
ATOM 1324 C C . PRO A 1 167 ? 4.041 9.839 -18.416 1.00 74.94 167 PRO A C 1
ATOM 1326 O O . PRO A 1 167 ? 3.532 8.756 -18.696 1.00 74.94 167 PRO A O 1
ATOM 1329 N N . VAL A 1 168 ? 4.288 10.215 -17.163 1.00 75.88 168 VAL A N 1
ATOM 1330 C CA . VAL A 1 168 ? 3.836 9.456 -15.991 1.00 75.88 168 VAL A CA 1
ATOM 1331 C C . VAL A 1 168 ? 2.654 10.185 -15.375 1.00 75.88 168 VAL A C 1
ATOM 1333 O O . VAL A 1 168 ? 2.749 11.365 -15.046 1.00 75.88 168 VAL A O 1
ATOM 1336 N N . THR A 1 169 ? 1.526 9.487 -15.270 1.00 72.38 169 THR A N 1
ATOM 1337 C CA . THR A 1 169 ? 0.277 10.007 -14.693 1.00 72.38 169 THR A CA 1
ATOM 1338 C C . THR A 1 169 ? 0.086 9.617 -13.234 1.00 72.38 169 THR A C 1
ATOM 1340 O O . THR A 1 169 ? -0.739 10.221 -12.553 1.00 72.38 169 THR A O 1
ATOM 1343 N N . ASP A 1 170 ? 0.825 8.614 -12.766 1.00 79.94 170 ASP A N 1
ATOM 1344 C CA . ASP A 1 170 ? 0.597 7.997 -11.467 1.00 79.94 170 ASP A CA 1
ATOM 1345 C C . ASP A 1 170 ? 1.497 8.621 -10.399 1.00 79.94 170 ASP A C 1
ATOM 1347 O O . ASP A 1 170 ? 2.720 8.645 -10.534 1.00 79.94 170 ASP A O 1
ATOM 1351 N N . ASP A 1 171 ? 0.870 9.086 -9.320 1.00 89.00 171 ASP A N 1
ATOM 1352 C CA . ASP A 1 171 ? 1.540 9.494 -8.086 1.00 89.00 171 ASP A CA 1
ATOM 1353 C C . ASP A 1 171 ? 1.752 8.242 -7.217 1.00 89.00 171 ASP A C 1
ATOM 1355 O O . ASP A 1 171 ? 0.835 7.731 -6.559 1.00 89.00 171 ASP A O 1
ATOM 1359 N N . LEU A 1 172 ? 2.962 7.687 -7.295 1.00 92.62 172 LEU A N 1
ATOM 1360 C CA . LEU A 1 172 ? 3.349 6.434 -6.650 1.00 92.62 172 LEU A CA 1
ATOM 1361 C C . LEU A 1 172 ? 3.382 6.614 -5.133 1.00 92.62 172 LEU A C 1
ATOM 1363 O O . LEU A 1 172 ? 2.903 5.749 -4.398 1.00 92.62 172 LEU A O 1
ATOM 1367 N N . SER A 1 173 ? 3.898 7.746 -4.659 1.00 92.81 173 SER A N 1
ATOM 1368 C CA . SER A 1 173 ? 3.964 8.095 -3.242 1.00 92.81 173 SER A CA 1
ATOM 1369 C C . SER A 1 173 ? 2.570 8.273 -2.634 1.00 92.81 173 SER A C 1
ATOM 1371 O O . SER A 1 173 ? 2.304 7.780 -1.528 1.00 92.81 173 SER A O 1
ATOM 1373 N N . ALA A 1 174 ? 1.642 8.908 -3.355 1.00 93.56 174 ALA A N 1
ATOM 1374 C CA . ALA A 1 174 ? 0.247 9.002 -2.940 1.00 93.56 174 ALA A CA 1
ATOM 1375 C C . ALA A 1 174 ? -0.416 7.622 -2.905 1.00 93.56 174 ALA A C 1
ATOM 1377 O O . ALA A 1 174 ? -1.089 7.299 -1.924 1.00 93.56 174 ALA A O 1
ATOM 1378 N N . ARG A 1 175 ? -0.183 6.772 -3.913 1.00 94.81 175 ARG A N 1
ATOM 1379 C CA . ARG A 1 175 ? -0.713 5.400 -3.942 1.00 94.81 175 ARG A CA 1
ATOM 1380 C C . ARG A 1 175 ? -0.181 4.549 -2.784 1.00 94.81 175 ARG A C 1
ATOM 1382 O O . ARG A 1 175 ? -0.960 3.843 -2.146 1.00 94.81 175 ARG A O 1
ATOM 1389 N N . VAL A 1 176 ? 1.108 4.655 -2.449 1.00 96.44 176 VAL A N 1
ATOM 1390 C CA . VAL A 1 176 ? 1.686 4.019 -1.249 1.00 96.44 176 VAL A CA 1
ATOM 1391 C C . VAL A 1 176 ? 0.975 4.505 0.012 1.00 96.44 176 VAL A C 1
ATOM 1393 O O . VAL A 1 176 ? 0.587 3.693 0.848 1.00 96.44 176 VAL A O 1
ATOM 1396 N N . THR A 1 177 ? 0.757 5.815 0.139 1.00 95.44 177 THR A N 1
ATOM 1397 C CA . THR A 1 177 ? 0.085 6.408 1.306 1.00 95.44 177 THR A CA 1
ATOM 1398 C C . THR A 1 177 ? -1.366 5.928 1.431 1.00 95.44 177 THR A C 1
ATOM 1400 O O . THR A 1 177 ? -1.817 5.602 2.526 1.00 95.44 177 THR A O 1
ATOM 1403 N N . GLN A 1 178 ? -2.094 5.820 0.317 1.00 95.94 178 GLN A N 1
ATOM 1404 C CA . GLN A 1 178 ? -3.454 5.273 0.298 1.00 95.94 178 GLN A CA 1
ATOM 1405 C C . GLN A 1 178 ? -3.491 3.821 0.785 1.00 95.94 178 GLN A C 1
ATOM 1407 O O . GLN A 1 178 ? -4.324 3.483 1.625 1.00 95.94 178 GLN A O 1
ATOM 1412 N N . LEU A 1 179 ? -2.566 2.980 0.311 1.00 96.19 179 LEU A N 1
ATOM 1413 C CA . LEU A 1 179 ? -2.459 1.590 0.759 1.00 96.19 179 LEU A CA 1
ATOM 1414 C C . LEU A 1 179 ? -2.081 1.494 2.243 1.00 96.19 179 LEU A C 1
ATOM 1416 O O . LEU A 1 179 ? -2.646 0.671 2.958 1.00 96.19 179 LEU A O 1
ATOM 1420 N N . GLN A 1 180 ? -1.185 2.359 2.730 1.00 96.25 180 GLN A N 1
ATOM 1421 C CA . GLN A 1 180 ? -0.824 2.425 4.151 1.00 96.25 180 GLN A CA 1
ATOM 1422 C C . GLN A 1 180 ? -2.026 2.780 5.031 1.00 96.25 180 GLN A C 1
ATOM 1424 O O . GLN A 1 180 ? -2.228 2.146 6.064 1.00 96.25 180 GLN A O 1
ATOM 1429 N N . ASN A 1 181 ? -2.842 3.749 4.609 1.00 95.62 181 ASN A N 1
ATOM 1430 C CA . ASN A 1 181 ? -4.049 4.137 5.337 1.00 95.62 181 ASN A CA 1
ATOM 1431 C C . ASN A 1 181 ? -5.083 3.004 5.346 1.00 95.62 181 ASN A C 1
ATOM 1433 O O . ASN A 1 181 ? -5.558 2.624 6.411 1.00 95.62 181 ASN A O 1
ATOM 1437 N N . ALA A 1 182 ? -5.362 2.397 4.187 1.00 94.88 182 ALA A N 1
ATOM 1438 C CA . ALA A 1 182 ? -6.296 1.274 4.092 1.00 94.88 182 ALA A CA 1
ATOM 1439 C C . ALA A 1 182 ? -5.866 0.086 4.970 1.00 94.88 182 ALA A C 1
ATOM 1441 O O . ALA A 1 182 ? -6.692 -0.571 5.605 1.00 94.88 182 ALA A O 1
ATOM 1442 N N . LEU A 1 183 ? -4.561 -0.180 5.033 1.00 94.88 183 LEU A N 1
ATOM 1443 C CA . LEU A 1 183 ? -4.001 -1.226 5.875 1.00 94.88 183 LEU A CA 1
ATOM 1444 C C . LEU A 1 183 ? -4.111 -0.889 7.371 1.00 94.88 183 LEU A C 1
ATOM 1446 O O . LEU A 1 183 ? -4.446 -1.765 8.169 1.00 94.88 183 LEU A O 1
ATOM 1450 N N . ALA A 1 184 ? -3.874 0.370 7.750 1.00 93.62 184 ALA A N 1
ATOM 1451 C CA . ALA A 1 184 ? -4.047 0.843 9.122 1.00 93.62 184 ALA A CA 1
ATOM 1452 C C . ALA A 1 184 ? -5.508 0.720 9.585 1.00 93.62 184 ALA A C 1
ATOM 1454 O O . ALA A 1 184 ? -5.758 0.201 10.674 1.00 93.62 184 ALA A O 1
ATOM 1455 N N . ASP A 1 185 ? -6.464 1.098 8.733 1.00 92.06 185 ASP A N 1
ATOM 1456 C CA . ASP A 1 185 ? -7.897 0.966 9.012 1.00 92.06 185 ASP A CA 1
ATOM 1457 C C . ASP A 1 185 ? -8.280 -0.505 9.246 1.00 92.06 185 ASP A C 1
ATOM 1459 O O . ASP A 1 185 ? -8.925 -0.842 10.243 1.00 92.06 185 ASP A O 1
ATOM 1463 N N . LYS A 1 186 ? -7.816 -1.418 8.379 1.00 91.19 186 LYS A N 1
ATOM 1464 C CA . LYS A 1 186 ? -8.047 -2.864 8.542 1.00 91.19 186 LYS A CA 1
ATOM 1465 C C . LYS A 1 186 ? -7.395 -3.430 9.806 1.00 91.19 186 LYS A C 1
ATOM 1467 O O . LYS A 1 186 ? -8.017 -4.231 10.505 1.00 91.19 186 LYS A O 1
ATOM 1472 N N . SER A 1 187 ? -6.176 -2.997 10.128 1.00 91.19 187 SER A N 1
ATOM 1473 C CA . SER A 1 187 ? -5.470 -3.380 11.359 1.00 91.19 187 SER A CA 1
ATOM 1474 C C . SER A 1 187 ? -6.245 -2.972 12.612 1.00 91.19 187 SER A C 1
ATOM 1476 O O . SER A 1 187 ? -6.415 -3.762 13.548 1.00 91.19 187 SER A O 1
ATOM 1478 N N . GLN A 1 188 ? -6.781 -1.749 12.612 1.00 90.06 188 GLN A N 1
ATOM 1479 C CA . GLN A 1 188 ? -7.593 -1.238 13.707 1.00 90.06 188 GLN A CA 1
ATOM 1480 C C . GLN A 1 188 ? -8.877 -2.059 13.878 1.00 90.06 188 GLN A C 1
ATOM 1482 O O . GLN A 1 188 ? -9.185 -2.461 15.001 1.00 90.06 188 GLN A O 1
ATOM 1487 N N . LEU A 1 189 ? -9.586 -2.363 12.786 1.00 89.00 189 LEU A N 1
ATOM 1488 C CA . LEU A 1 189 ? -10.801 -3.185 12.817 1.00 89.00 189 LEU A CA 1
ATOM 1489 C C . LEU A 1 189 ? -10.537 -4.592 13.376 1.00 89.00 189 LEU A C 1
ATOM 1491 O O . LEU A 1 189 ? -11.264 -5.049 14.257 1.00 89.00 189 LEU A O 1
ATOM 1495 N N . LEU A 1 190 ? -9.467 -5.260 12.935 1.00 89.00 190 LEU A N 1
ATOM 1496 C CA . LEU A 1 190 ? -9.087 -6.580 13.455 1.00 89.00 190 LEU A CA 1
ATOM 1497 C C . LEU A 1 190 ? -8.710 -6.530 14.938 1.00 89.00 190 LEU A C 1
ATOM 1499 O O . LEU A 1 190 ? -9.144 -7.377 15.719 1.00 89.00 190 LEU A O 1
ATOM 1503 N N . THR A 1 191 ? -7.963 -5.506 15.353 1.00 89.44 191 THR A N 1
ATOM 1504 C CA . THR A 1 191 ? -7.603 -5.303 16.764 1.00 89.44 191 THR A CA 1
ATOM 1505 C C . THR A 1 191 ? -8.845 -5.096 17.635 1.00 89.44 191 THR A C 1
ATOM 1507 O O . THR A 1 191 ? -8.931 -5.638 18.739 1.00 89.44 191 THR A O 1
ATOM 1510 N N . MET A 1 192 ? -9.825 -4.327 17.152 1.00 89.25 192 MET A N 1
ATOM 1511 C CA . MET A 1 192 ? -11.111 -4.146 17.832 1.00 89.25 192 MET A CA 1
ATOM 1512 C C . MET A 1 192 ? -11.877 -5.470 17.931 1.00 89.25 192 MET A C 1
ATOM 1514 O O . MET A 1 192 ? -12.377 -5.801 19.004 1.00 89.25 192 MET A O 1
ATOM 1518 N N . ARG A 1 193 ? -11.900 -6.270 16.861 1.00 87.19 193 ARG A N 1
ATOM 1519 C CA . ARG A 1 193 ? -12.566 -7.578 16.844 1.00 87.19 193 ARG A CA 1
ATOM 1520 C C . ARG A 1 193 ? -11.948 -8.575 17.822 1.00 87.19 193 ARG A C 1
ATOM 1522 O O . ARG A 1 193 ? -12.686 -9.238 18.541 1.00 87.19 193 ARG A O 1
ATOM 1529 N N . ILE A 1 194 ? -10.619 -8.643 17.915 1.00 88.50 194 ILE A N 1
ATOM 1530 C CA . ILE A 1 194 ? -9.925 -9.491 18.903 1.00 88.50 194 ILE A CA 1
ATOM 1531 C C . ILE A 1 194 ? -10.362 -9.130 20.323 1.00 88.50 194 ILE A C 1
ATOM 1533 O O . ILE A 1 194 ? -10.690 -10.007 21.121 1.00 88.50 194 ILE A O 1
ATOM 1537 N N . LYS A 1 195 ? -10.411 -7.829 20.634 1.00 89.94 195 LYS A N 1
ATOM 1538 C CA . LYS A 1 195 ? -10.879 -7.354 21.942 1.00 89.94 195 LYS A CA 1
ATOM 1539 C C . LYS A 1 195 ? -12.338 -7.739 22.192 1.00 89.94 195 LYS A C 1
ATOM 1541 O O . LYS A 1 195 ? -12.655 -8.192 23.287 1.00 89.94 195 LYS A O 1
ATOM 1546 N N . LEU A 1 196 ? -13.211 -7.610 21.189 1.00 90.88 196 LEU A N 1
ATOM 1547 C CA . LEU A 1 196 ? -14.607 -8.050 21.298 1.00 90.88 196 LEU A CA 1
ATOM 1548 C C . LEU A 1 196 ? -14.715 -9.555 21.536 1.00 90.88 196 LEU A C 1
ATOM 1550 O O . LEU A 1 196 ? -15.461 -9.969 22.416 1.00 90.88 196 LEU A O 1
ATOM 1554 N N . GLN A 1 197 ? -13.952 -10.368 20.808 1.00 89.00 197 GLN A N 1
ATOM 1555 C CA . GLN A 1 197 ? -13.959 -11.824 20.949 1.00 89.00 197 GLN A CA 1
ATOM 1556 C C . GLN A 1 197 ? -13.484 -12.279 22.338 1.00 89.00 197 GLN A C 1
ATOM 1558 O O . GLN A 1 197 ? -13.962 -13.297 22.832 1.00 89.00 197 GLN A O 1
ATOM 1563 N N . ALA A 1 198 ? -12.597 -11.516 22.984 1.00 91.31 198 ALA A N 1
ATOM 1564 C CA . ALA A 1 198 ? -12.182 -11.759 24.364 1.00 91.31 198 ALA A CA 1
ATOM 1565 C C . ALA A 1 198 ? -13.259 -11.350 25.390 1.00 91.31 198 ALA A C 1
ATOM 1567 O O . ALA A 1 198 ? -13.569 -12.117 26.295 1.00 91.31 198 ALA A O 1
ATOM 1568 N N . ILE A 1 199 ? -13.874 -10.171 25.231 1.00 93.62 199 ILE A N 1
ATOM 1569 C CA . ILE A 1 199 ? -14.817 -9.607 26.216 1.00 93.62 199 ILE A CA 1
ATOM 1570 C C . ILE A 1 199 ? -16.221 -10.235 26.122 1.00 93.62 199 ILE A C 1
ATOM 1572 O O . ILE A 1 199 ? -16.889 -10.426 27.139 1.00 93.62 199 ILE A O 1
ATOM 1576 N N . ALA A 1 200 ? -16.689 -10.573 24.916 1.00 92.88 200 ALA A N 1
ATOM 1577 C CA . ALA A 1 200 ? -18.022 -11.131 24.676 1.00 92.88 200 ALA A CA 1
ATOM 1578 C C . ALA A 1 200 ? -18.370 -12.366 25.537 1.00 92.88 200 ALA A C 1
ATOM 1580 O O . ALA A 1 200 ? -19.464 -12.386 26.124 1.00 92.88 200 ALA A O 1
ATOM 1581 N N . PRO A 1 201 ? -17.505 -13.400 25.641 1.00 94.25 201 PRO A N 1
ATOM 1582 C CA . PRO A 1 201 ? -17.787 -14.552 26.491 1.00 94.25 201 PRO A CA 1
ATOM 1583 C C . PRO A 1 201 ? -17.792 -14.187 27.979 1.00 94.25 201 PRO A C 1
ATOM 1585 O O . PRO A 1 201 ? -18.651 -14.677 28.708 1.00 94.25 201 PRO A O 1
ATOM 1588 N N . GLU A 1 202 ? -16.909 -13.293 28.433 1.00 95.19 202 GLU A N 1
ATOM 1589 C CA . GLU A 1 202 ? -16.863 -12.859 29.836 1.00 95.19 202 GLU A CA 1
ATOM 1590 C C . GLU A 1 202 ? -18.145 -12.127 30.250 1.00 95.19 202 GLU A C 1
ATOM 1592 O O . GLU A 1 202 ? -18.733 -12.442 31.286 1.00 95.19 202 GLU A O 1
ATOM 1597 N N . ILE A 1 203 ? -18.638 -11.212 29.406 1.00 93.94 203 ILE A N 1
ATOM 1598 C CA . ILE A 1 203 ? -19.928 -10.544 29.628 1.00 93.94 203 ILE A CA 1
ATOM 1599 C C . ILE A 1 203 ? -21.053 -11.575 29.691 1.00 93.94 203 ILE A C 1
ATOM 1601 O O . ILE A 1 203 ? -21.875 -11.527 30.602 1.00 93.94 203 ILE A O 1
ATOM 1605 N N . SER A 1 204 ? -21.078 -12.528 28.756 1.00 93.06 204 SER A N 1
ATOM 1606 C CA . SER A 1 204 ? -22.125 -13.554 28.708 1.00 93.06 204 SER A CA 1
ATOM 1607 C C . SER A 1 204 ? -22.153 -14.395 29.989 1.00 93.06 204 SER A C 1
ATOM 1609 O O . SER A 1 204 ? -23.225 -14.592 30.558 1.00 93.06 204 SER A O 1
ATOM 1611 N N . LEU A 1 205 ? -20.983 -14.805 30.492 1.00 95.06 205 LEU A N 1
ATOM 1612 C CA . LEU A 1 205 ? -20.848 -15.560 31.742 1.00 95.06 205 LEU A CA 1
ATOM 1613 C C . LEU A 1 205 ? -21.323 -14.764 32.964 1.00 95.06 205 LEU A C 1
ATOM 1615 O O . LEU A 1 205 ? -22.047 -15.295 33.807 1.00 95.06 205 LEU A O 1
ATOM 1619 N N . ILE A 1 206 ? -20.936 -13.489 33.078 1.00 94.19 206 ILE A N 1
ATOM 1620 C CA . ILE A 1 206 ? -21.353 -12.645 34.207 1.00 94.19 206 ILE A CA 1
ATOM 1621 C C . ILE A 1 206 ? -22.860 -12.400 34.165 1.00 94.19 206 ILE A C 1
ATOM 1623 O O . ILE A 1 206 ? -23.529 -12.532 35.191 1.00 94.19 206 ILE A O 1
ATOM 1627 N N . THR A 1 207 ? -23.405 -12.094 32.990 1.00 92.25 207 THR A N 1
ATOM 1628 C CA . THR A 1 207 ? -24.841 -11.888 32.797 1.00 92.25 207 THR A CA 1
ATOM 1629 C C . THR A 1 207 ? -25.636 -13.145 33.137 1.00 92.25 207 THR A C 1
ATOM 1631 O O . THR A 1 207 ? -26.625 -13.055 33.864 1.00 92.25 207 THR A O 1
ATOM 1634 N N . GLU A 1 208 ? -25.205 -14.318 32.675 1.00 93.75 208 GLU A N 1
ATOM 1635 C CA . GLU A 1 208 ? -25.846 -15.590 33.021 1.00 93.75 208 GLU A CA 1
ATOM 1636 C C . GLU A 1 208 ? -25.782 -15.848 34.534 1.00 93.75 208 GLU A C 1
ATOM 1638 O O . GLU A 1 208 ? -26.783 -16.201 35.157 1.00 93.75 208 GLU A O 1
ATOM 1643 N N . SER A 1 209 ? -24.635 -15.577 35.163 1.00 92.44 209 SER A N 1
ATOM 1644 C CA . SER A 1 209 ? -24.461 -15.713 36.612 1.00 92.44 209 SER A CA 1
ATOM 1645 C C . SER A 1 209 ? -25.354 -14.763 37.421 1.00 92.44 209 SER A C 1
ATOM 1647 O O . SER A 1 209 ? -25.836 -15.132 38.495 1.00 92.44 209 SER A O 1
ATOM 1649 N N . ILE A 1 210 ? -25.581 -13.541 36.931 1.00 90.62 210 ILE A N 1
ATOM 1650 C CA . ILE A 1 210 ? -26.536 -12.594 37.519 1.00 90.62 210 ILE A CA 1
ATOM 1651 C C . ILE A 1 210 ? -27.954 -13.142 37.368 1.00 90.62 210 ILE A C 1
ATOM 1653 O O . ILE A 1 210 ? -28.667 -13.234 38.363 1.00 90.62 210 ILE A O 1
ATOM 1657 N N . GLN A 1 211 ? -28.349 -13.546 36.158 1.00 90.25 211 GLN A N 1
ATOM 1658 C CA . GLN A 1 211 ? -29.702 -14.027 35.887 1.00 90.25 211 GLN A CA 1
ATOM 1659 C C . GLN A 1 211 ? -30.046 -15.271 36.714 1.00 90.25 211 GLN A C 1
ATOM 1661 O O . GLN A 1 211 ? -31.130 -15.343 37.290 1.00 90.25 211 GLN A O 1
ATOM 1666 N N . ASN A 1 212 ? -29.116 -16.220 36.832 1.00 90.62 212 ASN A N 1
ATOM 1667 C CA . ASN A 1 212 ? -29.298 -17.409 37.661 1.00 90.62 212 ASN A CA 1
ATOM 1668 C C . ASN A 1 212 ? -29.532 -17.032 39.126 1.00 90.62 212 ASN A C 1
ATOM 1670 O O . ASN A 1 212 ? -30.479 -17.518 39.740 1.00 90.62 212 ASN A O 1
ATOM 1674 N N . ARG A 1 213 ? -28.748 -16.088 39.661 1.00 87.31 213 ARG A N 1
ATOM 1675 C CA . ARG A 1 213 ? -28.931 -15.630 41.041 1.00 87.31 213 ARG A CA 1
ATOM 1676 C C . ARG A 1 213 ? -30.244 -14.873 41.241 1.00 87.31 213 ARG A C 1
ATOM 1678 O O . ARG A 1 213 ? -30.873 -15.022 42.281 1.00 87.31 213 ARG A O 1
ATOM 1685 N N . VAL A 1 214 ? -30.681 -14.087 40.258 1.00 85.81 214 VAL A N 1
ATOM 1686 C CA . VAL A 1 214 ? -32.001 -13.437 40.285 1.00 85.81 214 VAL A CA 1
ATOM 1687 C C . VAL A 1 214 ? -33.112 -14.484 40.354 1.00 85.81 214 VAL A C 1
ATOM 1689 O O . VAL A 1 214 ? -33.967 -14.403 41.234 1.00 85.81 214 VAL A O 1
ATOM 1692 N N . ASN A 1 215 ? -33.049 -15.511 39.505 1.00 87.31 215 ASN A N 1
ATOM 1693 C CA . ASN A 1 215 ? -34.031 -16.594 39.493 1.00 87.31 215 ASN A CA 1
ATOM 1694 C C . ASN A 1 215 ? -34.060 -17.360 40.832 1.00 87.31 215 ASN A C 1
ATOM 1696 O O . ASN A 1 215 ? -35.134 -17.700 41.322 1.00 87.31 215 ASN A O 1
ATOM 1700 N N . GLU A 1 216 ? -32.901 -17.606 41.454 1.00 85.75 216 GLU A N 1
ATOM 1701 C CA . GLU A 1 216 ? -32.803 -18.246 42.777 1.00 85.75 216 GLU A CA 1
ATOM 1702 C C . GLU A 1 216 ? -33.490 -17.426 43.882 1.00 85.75 216 GLU A C 1
ATOM 1704 O O . GLU A 1 216 ? -34.177 -17.989 44.738 1.00 85.75 216 GLU A O 1
ATOM 1709 N N . ILE A 1 217 ? -33.335 -16.097 43.862 1.00 81.81 217 ILE A N 1
ATOM 1710 C CA . ILE A 1 217 ? -33.986 -15.194 44.825 1.00 81.81 217 ILE A CA 1
ATOM 1711 C C . ILE A 1 217 ? -35.506 -15.216 44.639 1.00 81.81 217 ILE A C 1
ATOM 1713 O O . ILE A 1 217 ? -36.242 -15.277 45.623 1.00 81.81 217 ILE A O 1
ATOM 1717 N N . GLU A 1 218 ? -35.985 -15.186 43.394 1.00 80.75 218 GLU A N 1
ATOM 1718 C CA . GLU A 1 218 ? -37.421 -15.214 43.092 1.00 80.75 218 GLU A CA 1
ATOM 1719 C C . GLU A 1 218 ? -38.077 -16.544 43.491 1.00 80.75 218 GLU A C 1
ATOM 1721 O O . GLU A 1 218 ? -39.215 -16.557 43.962 1.00 80.75 218 GLU A O 1
ATOM 1726 N N . GLN A 1 219 ? -37.359 -17.663 43.352 1.00 81.75 219 GLN A N 1
ATOM 1727 C CA . GLN A 1 219 ? -37.863 -18.994 43.706 1.00 81.75 219 GLN A CA 1
ATOM 1728 C C . GLN A 1 219 ? -37.788 -19.303 45.209 1.00 81.75 219 GLN A C 1
ATOM 1730 O O . GLN A 1 219 ? -38.543 -20.150 45.690 1.00 81.75 219 GLN A O 1
ATOM 1735 N N . SER A 1 220 ? -36.917 -18.625 45.963 1.00 70.44 220 SER A N 1
ATOM 1736 C CA . SER A 1 220 ? -36.749 -18.829 47.408 1.00 70.44 220 SER A CA 1
ATOM 1737 C C . SER A 1 220 ? -36.946 -17.525 48.198 1.00 70.44 220 SER A C 1
ATOM 1739 O O . SER A 1 220 ? -35.978 -16.886 48.618 1.00 70.44 220 SER A O 1
ATOM 1741 N N . PRO A 1 221 ? -38.204 -17.111 48.445 1.00 64.19 221 PRO A N 1
ATOM 1742 C CA . PRO A 1 221 ? -38.513 -15.828 49.083 1.00 64.19 221 PRO A CA 1
ATOM 1743 C C . PRO A 1 221 ? -38.224 -15.777 50.597 1.00 64.19 221 PRO A C 1
ATOM 1745 O O . PRO A 1 221 ? -38.207 -14.694 51.187 1.00 64.19 221 PRO A O 1
ATOM 1748 N N . VAL A 1 222 ? -37.983 -16.917 51.257 1.00 60.75 222 VAL A N 1
ATOM 1749 C CA . VAL A 1 222 ? -37.790 -17.000 52.720 1.00 60.75 222 VAL A CA 1
ATOM 1750 C C . VAL A 1 222 ? -36.300 -17.001 53.082 1.00 60.75 222 VAL A C 1
ATOM 1752 O O . VAL A 1 222 ? -35.789 -17.949 53.668 1.00 60.75 222 VAL A O 1
ATOM 1755 N N . GLN A 1 223 ? -35.591 -15.928 52.721 1.00 68.94 223 GLN A N 1
ATOM 1756 C CA . GLN A 1 223 ? -34.176 -15.746 53.072 1.00 68.94 223 GLN A CA 1
ATOM 1757 C C . GLN A 1 223 ? -34.003 -14.958 54.377 1.00 68.94 223 GLN A C 1
ATOM 1759 O O . GLN A 1 223 ? -34.709 -13.968 54.640 1.00 68.94 223 GLN A O 1
ATOM 1764 N N . THR A 1 224 ? -33.026 -15.379 55.180 1.00 83.81 224 THR A N 1
ATOM 1765 C CA . THR A 1 224 ? -32.575 -14.651 56.371 1.00 83.81 224 THR A CA 1
ATOM 1766 C C . THR A 1 224 ? -31.904 -13.330 55.984 1.00 83.81 224 THR A C 1
ATOM 1768 O O . THR A 1 224 ? -31.419 -13.154 54.867 1.00 83.81 224 THR A O 1
ATOM 1771 N N . VAL A 1 225 ? -31.831 -12.379 56.920 1.00 84.50 225 VAL A N 1
ATOM 1772 C CA . VAL A 1 225 ? -31.174 -11.079 56.679 1.00 84.50 225 VAL A CA 1
ATOM 1773 C C . VAL A 1 225 ? -29.694 -11.244 56.303 1.00 84.50 225 VAL A C 1
ATOM 1775 O O . VAL A 1 225 ? -29.190 -10.517 55.450 1.00 84.50 225 VAL A O 1
ATOM 1778 N N . ALA A 1 226 ? -29.001 -12.221 56.897 1.00 86.50 226 ALA A N 1
ATOM 1779 C CA . ALA A 1 226 ? -27.601 -12.506 56.588 1.00 86.50 226 ALA A CA 1
ATOM 1780 C C . ALA A 1 226 ? -27.415 -13.010 55.143 1.00 86.50 226 ALA A C 1
ATOM 1782 O O . ALA A 1 226 ? -26.533 -12.525 54.437 1.00 86.50 226 ALA A O 1
ATOM 1783 N N . GLU A 1 227 ? -28.273 -13.924 54.678 1.00 86.75 227 GLU A N 1
ATOM 1784 C CA . GLU A 1 227 ? -28.247 -14.448 53.302 1.00 86.75 227 GLU A CA 1
ATOM 1785 C C . GLU A 1 227 ? -28.590 -13.372 52.265 1.00 86.75 227 GLU A C 1
ATOM 1787 O O . GLU A 1 227 ? -27.962 -13.300 51.204 1.00 86.75 227 GLU A O 1
ATOM 1792 N N . GLN A 1 228 ? -29.545 -12.493 52.581 1.00 84.94 228 GLN A N 1
ATOM 1793 C CA . GLN A 1 228 ? -29.897 -11.375 51.706 1.00 84.94 228 GLN A CA 1
ATOM 1794 C C . GLN A 1 228 ? -28.754 -10.357 51.597 1.00 84.94 228 GLN A C 1
ATOM 1796 O O . GLN A 1 228 ? -28.442 -9.917 50.492 1.00 84.94 228 GLN A O 1
ATOM 1801 N N . ASN A 1 229 ? -28.073 -10.037 52.704 1.00 88.56 229 ASN A N 1
ATOM 1802 C CA . ASN A 1 229 ? -26.879 -9.184 52.685 1.00 88.56 229 ASN A CA 1
ATOM 1803 C C . ASN A 1 229 ? -25.725 -9.806 51.886 1.00 88.56 229 ASN A C 1
ATOM 1805 O O . ASN A 1 229 ? -25.072 -9.111 51.108 1.00 88.56 229 ASN A O 1
ATOM 1809 N N . ALA A 1 230 ? -25.482 -11.111 52.042 1.00 89.31 230 ALA A N 1
ATOM 1810 C CA . ALA A 1 230 ? -24.467 -11.816 51.260 1.00 89.31 230 ALA A CA 1
ATOM 1811 C C . ALA A 1 230 ? -24.788 -11.769 49.756 1.00 89.31 230 ALA A C 1
ATOM 1813 O O . ALA A 1 230 ? -23.917 -11.485 48.935 1.00 89.31 230 ALA A O 1
ATOM 1814 N N . THR A 1 231 ? -26.059 -11.970 49.402 1.00 88.50 231 THR A N 1
ATOM 1815 C CA . THR A 1 231 ? -26.540 -11.892 48.018 1.00 88.50 231 THR A CA 1
ATOM 1816 C C . THR A 1 231 ? -26.405 -10.489 47.433 1.00 88.50 231 THR A C 1
ATOM 1818 O O . THR A 1 231 ? -25.967 -10.343 46.293 1.00 88.50 231 THR A O 1
ATOM 1821 N N . LEU A 1 232 ? -26.718 -9.453 48.214 1.00 89.38 232 LEU A N 1
ATOM 1822 C CA . LEU A 1 232 ? -26.533 -8.062 47.812 1.00 89.38 232 LEU A CA 1
ATOM 1823 C C . LEU A 1 232 ? -25.058 -7.764 47.517 1.00 89.38 232 LEU A C 1
ATOM 1825 O O . LEU A 1 232 ? -24.741 -7.229 46.458 1.00 89.38 232 LEU A O 1
ATOM 1829 N N . SER A 1 233 ? -24.153 -8.185 48.403 1.00 91.38 233 SER A N 1
ATOM 1830 C CA . SER A 1 233 ? -22.711 -7.996 48.219 1.00 91.38 233 SER A CA 1
ATOM 1831 C C . SER A 1 233 ? -22.173 -8.722 46.977 1.00 91.38 233 SER A C 1
ATOM 18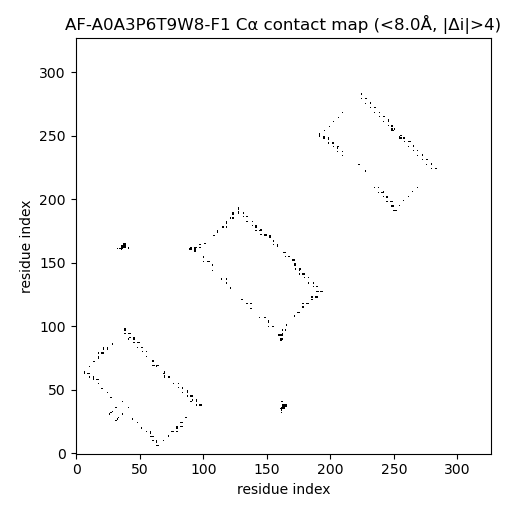33 O O . SER A 1 233 ? -21.383 -8.153 46.222 1.00 91.38 233 SER A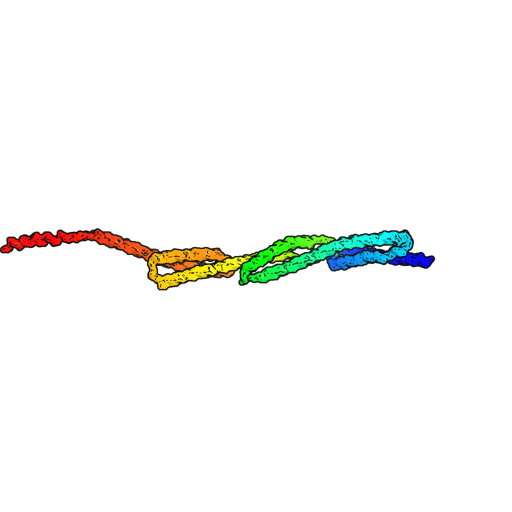 O 1
ATOM 1835 N N . GLU A 1 234 ? -22.633 -9.949 46.714 1.00 92.06 234 GLU A N 1
ATOM 1836 C CA . GLU A 1 234 ? -22.251 -10.711 45.520 1.00 92.06 234 GLU A CA 1
ATOM 1837 C C . GLU A 1 234 ? -22.739 -10.041 44.226 1.00 92.06 234 GLU A C 1
ATOM 1839 O O . GLU A 1 234 ? -21.971 -9.890 43.272 1.00 92.06 234 GLU A O 1
ATOM 1844 N N . LEU A 1 235 ? -24.001 -9.605 44.187 1.00 92.12 235 LEU A N 1
ATOM 1845 C CA . LEU A 1 235 ? -24.572 -8.916 43.030 1.00 92.12 235 LEU A CA 1
ATOM 1846 C C . LEU A 1 235 ? -23.908 -7.553 42.790 1.00 92.12 235 LEU A C 1
ATOM 1848 O O . LEU A 1 235 ? -23.679 -7.182 41.640 1.00 92.12 235 LEU A O 1
ATOM 1852 N N . GLU A 1 236 ? -23.528 -6.827 43.844 1.00 93.50 236 GLU A N 1
ATOM 1853 C CA . GLU A 1 236 ? -22.718 -5.612 43.718 1.00 93.50 236 GLU A CA 1
ATOM 1854 C C . GLU A 1 236 ? -21.321 -5.893 43.155 1.00 93.50 236 GLU A C 1
ATOM 1856 O O . GLU A 1 236 ? -20.823 -5.122 42.331 1.00 93.50 236 GLU A O 1
ATOM 1861 N N . ALA A 1 237 ? -20.678 -6.989 43.566 1.00 94.56 237 ALA A N 1
ATOM 1862 C CA . ALA A 1 237 ? -19.386 -7.389 43.016 1.00 94.56 237 ALA A CA 1
ATOM 1863 C C . ALA A 1 237 ? -19.502 -7.723 41.518 1.00 94.56 237 ALA A C 1
ATOM 1865 O O . ALA A 1 237 ? -18.733 -7.191 40.714 1.00 94.56 237 ALA A O 1
ATOM 1866 N N . LYS A 1 238 ? -20.515 -8.511 41.127 1.00 93.00 238 LYS A N 1
ATOM 1867 C CA . LYS A 1 238 ? -20.814 -8.822 39.717 1.00 93.00 238 LYS A CA 1
ATOM 1868 C C . LYS A 1 238 ? -21.157 -7.567 38.912 1.00 93.00 238 LYS A C 1
ATOM 1870 O O . LYS A 1 238 ? -20.680 -7.421 37.791 1.00 93.00 238 LYS A O 1
ATOM 1875 N N . LYS A 1 239 ? -21.900 -6.615 39.492 1.00 94.06 239 LYS A N 1
ATOM 1876 C CA . LYS A 1 239 ? -22.158 -5.300 38.881 1.00 94.06 239 LYS A CA 1
ATOM 1877 C C . LYS A 1 239 ? -20.855 -4.574 38.561 1.00 94.06 239 LYS A C 1
ATOM 1879 O O . LYS A 1 239 ? -20.697 -4.089 37.448 1.00 94.06 239 LYS A O 1
ATOM 1884 N N . ARG A 1 240 ? -19.923 -4.488 39.518 1.00 95.06 240 ARG A N 1
ATOM 1885 C CA . ARG A 1 240 ? -18.629 -3.812 39.305 1.00 95.06 240 ARG A CA 1
ATOM 1886 C C . ARG A 1 240 ? -17.818 -4.488 38.199 1.00 95.06 240 ARG A C 1
ATOM 1888 O O . ARG A 1 240 ? -17.234 -3.789 37.378 1.00 95.06 240 ARG A O 1
ATOM 1895 N N . GLN A 1 241 ? -17.821 -5.820 38.151 1.00 95.62 241 GLN A N 1
ATOM 1896 C CA . GLN A 1 241 ? -17.166 -6.570 37.077 1.00 95.62 241 GLN A CA 1
ATOM 1897 C C . GLN A 1 241 ? -17.808 -6.286 35.714 1.00 95.62 241 GLN A C 1
ATOM 1899 O O . GLN A 1 241 ? -17.097 -5.959 34.770 1.00 95.62 241 GLN A O 1
ATOM 1904 N N . LEU A 1 242 ? -19.142 -6.329 35.620 1.00 94.94 242 LEU A N 1
ATOM 1905 C CA . LEU A 1 242 ? -19.854 -6.037 34.377 1.00 94.94 242 LEU A CA 1
ATOM 1906 C C . LEU A 1 242 ? -19.602 -4.599 33.904 1.00 94.94 242 LEU A C 1
ATOM 1908 O O . LEU A 1 242 ? -19.310 -4.400 32.732 1.00 94.94 242 LEU A O 1
ATOM 1912 N N . VAL A 1 243 ? -19.638 -3.608 34.803 1.00 95.56 243 VAL A N 1
ATOM 1913 C CA . VAL A 1 243 ? -19.278 -2.214 34.476 1.00 95.56 243 VAL A CA 1
ATOM 1914 C C . VAL A 1 243 ? -17.864 -2.141 33.899 1.00 95.56 243 VAL A C 1
ATOM 1916 O O . VAL A 1 243 ? -17.673 -1.557 32.837 1.00 95.56 243 VAL A O 1
ATOM 1919 N N . SER A 1 244 ? -16.894 -2.793 34.546 1.00 95.81 244 SER A N 1
ATOM 1920 C CA . SER A 1 244 ? -15.510 -2.807 34.069 1.00 95.81 244 SER A CA 1
ATOM 1921 C C . SER A 1 244 ? -15.376 -3.441 32.681 1.00 95.81 244 SER A C 1
ATOM 1923 O O . SER A 1 244 ? -14.667 -2.904 31.832 1.00 95.81 244 SER A O 1
ATOM 1925 N N . LEU A 1 245 ? -16.076 -4.544 32.401 1.00 95.62 245 LEU A N 1
ATOM 1926 C CA . LEU A 1 245 ? -16.070 -5.148 31.065 1.00 95.62 245 LEU A CA 1
ATOM 1927 C C . LEU A 1 245 ? -16.696 -4.224 30.018 1.00 95.62 245 LEU A C 1
ATOM 1929 O O . LEU A 1 245 ? -16.140 -4.071 28.934 1.00 95.62 245 LEU A O 1
ATOM 1933 N N . VAL A 1 246 ? -17.815 -3.576 30.352 1.00 94.44 246 VAL A N 1
ATOM 1934 C CA . VAL A 1 246 ? -18.540 -2.665 29.453 1.00 94.44 246 VAL A CA 1
ATOM 1935 C C . VAL A 1 246 ? -17.707 -1.441 29.077 1.00 94.44 246 VAL A C 1
ATOM 1937 O O . VAL A 1 246 ? -17.702 -1.039 27.912 1.00 94.44 246 VAL A O 1
ATOM 1940 N N . GLU A 1 247 ? -16.965 -0.877 30.030 1.00 94.62 247 GLU A N 1
ATOM 1941 C CA . GLU A 1 247 ? -16.035 0.234 29.790 1.00 94.62 247 GLU A CA 1
ATOM 1942 C C . GLU A 1 247 ? -14.893 -0.147 28.836 1.00 94.62 247 GLU A C 1
ATOM 1944 O O . GLU A 1 247 ? -14.387 0.704 28.105 1.00 94.62 247 GLU A O 1
ATOM 1949 N N . ASN A 1 248 ? -14.517 -1.428 28.800 1.00 94.56 248 ASN A N 1
ATOM 1950 C CA . ASN A 1 248 ? -13.455 -1.945 27.939 1.00 94.56 248 ASN A CA 1
ATOM 1951 C C . ASN A 1 248 ? -13.940 -2.403 26.551 1.00 94.56 248 ASN A C 1
ATOM 1953 O O . ASN A 1 248 ? -13.112 -2.770 25.712 1.00 94.56 248 ASN A O 1
ATOM 1957 N N . ILE A 1 249 ? -15.250 -2.365 26.270 1.00 94.25 249 ILE A N 1
ATOM 1958 C CA . ILE A 1 249 ? -15.784 -2.707 24.946 1.00 94.25 249 ILE A CA 1
ATOM 1959 C C . ILE A 1 249 ? -15.288 -1.671 23.922 1.00 94.25 249 ILE A C 1
ATOM 1961 O O . ILE A 1 249 ? -15.596 -0.480 24.067 1.00 94.25 249 ILE A O 1
ATOM 1965 N N . PRO A 1 250 ? -14.567 -2.082 22.861 1.00 92.69 250 PRO A N 1
ATOM 1966 C CA . PRO A 1 250 ? -14.076 -1.157 21.845 1.00 92.69 250 PRO A CA 1
ATOM 1967 C C . PRO A 1 250 ? -15.228 -0.480 21.078 1.00 92.69 250 PRO A C 1
ATOM 1969 O O . PRO A 1 250 ? -16.333 -1.021 20.994 1.00 92.69 250 PRO A O 1
ATOM 1972 N N . PRO A 1 251 ? -15.009 0.724 20.521 1.00 88.75 251 PRO A N 1
ATOM 1973 C CA . PRO A 1 251 ? -15.993 1.378 19.664 1.00 88.75 251 PRO A CA 1
ATOM 1974 C C . PRO A 1 251 ? -16.125 0.644 18.321 1.00 88.75 251 PRO A C 1
ATOM 1976 O O . PRO A 1 251 ? -15.165 0.050 17.838 1.00 88.75 251 PRO A O 1
ATOM 1979 N N . GLY A 1 252 ? -17.307 0.720 17.717 1.00 88.06 252 GLY A N 1
ATOM 1980 C CA . GLY A 1 252 ? -17.653 0.053 16.458 1.00 88.06 252 GLY A CA 1
ATOM 1981 C C . GLY A 1 252 ? -19.080 -0.477 16.524 1.00 88.06 252 GLY A C 1
ATOM 1982 O O . GLY A 1 252 ? -19.631 -0.553 17.617 1.00 88.06 252 GLY A O 1
ATOM 1983 N N . ASP A 1 253 ? -19.680 -0.831 15.391 1.00 87.88 253 ASP A N 1
ATOM 1984 C CA . ASP A 1 253 ? -21.099 -1.219 15.340 1.00 87.88 253 ASP A CA 1
ATOM 1985 C C . ASP A 1 253 ? -21.398 -2.409 16.270 1.00 87.88 253 ASP A C 1
ATOM 1987 O O . ASP A 1 253 ? -22.192 -2.279 17.200 1.00 87.88 253 ASP A O 1
ATOM 1991 N N . GLU A 1 254 ? -20.649 -3.510 16.136 1.00 86.81 254 GLU A N 1
ATOM 1992 C CA . GLU A 1 254 ? -20.774 -4.694 17.007 1.00 86.81 254 GLU A CA 1
ATOM 1993 C C . GLU A 1 254 ? -20.521 -4.371 18.494 1.00 86.81 254 GLU A C 1
ATOM 1995 O O . GLU A 1 254 ? -21.216 -4.854 19.392 1.00 86.81 254 GLU A O 1
ATOM 2000 N N . GLY A 1 255 ? -19.520 -3.532 18.775 1.00 92.06 255 GLY A N 1
ATOM 2001 C CA . GLY A 1 255 ? -19.199 -3.119 20.141 1.00 92.06 255 GLY A CA 1
ATOM 2002 C C . GLY A 1 255 ? -20.271 -2.214 20.746 1.00 92.06 255 GLY A C 1
ATOM 2003 O O . GLY A 1 255 ? -20.589 -2.331 21.928 1.00 92.06 255 GLY A O 1
ATOM 2004 N N . ASN A 1 256 ? -20.869 -1.333 19.948 1.00 92.69 256 ASN A N 1
ATOM 2005 C CA . ASN A 1 256 ? -21.936 -0.442 20.383 1.00 92.69 256 ASN A CA 1
ATOM 2006 C C . ASN A 1 256 ? -23.198 -1.238 20.724 1.00 92.69 256 ASN A C 1
ATOM 2008 O O . ASN A 1 256 ? -23.744 -1.036 21.807 1.00 92.69 256 ASN A O 1
ATOM 2012 N N . GLU A 1 257 ? -23.587 -2.206 19.891 1.00 92.19 257 GLU A N 1
ATOM 2013 C CA . GLU A 1 257 ? -24.704 -3.116 20.184 1.00 92.19 257 GLU A CA 1
ATOM 2014 C C . GLU A 1 257 ? -24.48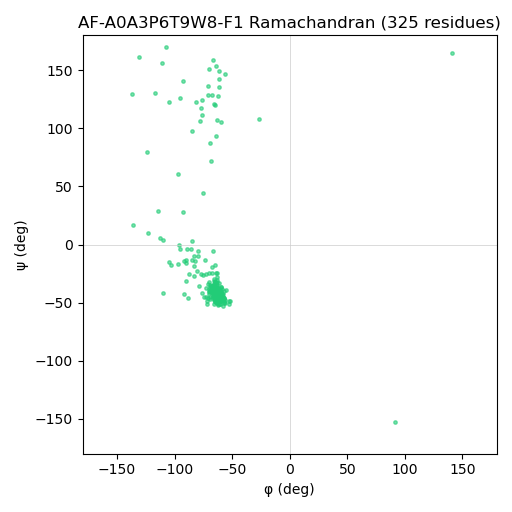2 -3.886 21.495 1.00 92.19 257 GLU A C 1
ATOM 2016 O O . GLU A 1 257 ? -25.367 -3.969 22.353 1.00 92.19 257 GLU A O 1
ATOM 2021 N N . MET A 1 258 ? -23.271 -4.418 21.698 1.00 93.19 258 MET A N 1
ATOM 2022 C CA . MET A 1 258 ? -22.925 -5.121 22.933 1.00 93.19 258 MET A CA 1
ATOM 2023 C C . MET A 1 258 ? -22.971 -4.193 24.149 1.00 93.19 258 MET A C 1
ATOM 2025 O O . MET A 1 258 ? -23.490 -4.581 25.196 1.00 93.19 258 MET A O 1
ATOM 2029 N N . ARG A 1 259 ? -22.461 -2.964 24.016 1.00 95.62 259 ARG A N 1
ATOM 2030 C CA . ARG A 1 259 ? -22.485 -1.953 25.078 1.00 95.62 259 ARG A CA 1
ATOM 2031 C C . ARG A 1 259 ? -23.916 -1.575 25.448 1.00 95.62 259 ARG A C 1
ATOM 2033 O O . ARG A 1 259 ? -24.231 -1.512 26.632 1.00 95.62 259 ARG A O 1
ATOM 2040 N N . GLU A 1 260 ? -24.788 -1.369 24.466 1.00 94.88 260 GLU A N 1
ATOM 2041 C CA . GLU A 1 260 ? -26.209 -1.078 24.684 1.00 94.88 260 GLU A CA 1
ATOM 2042 C C . GLU A 1 260 ? -26.914 -2.220 25.419 1.00 94.88 260 GLU A C 1
ATOM 2044 O O . GLU A 1 260 ? -27.561 -1.989 26.446 1.00 94.88 260 GLU A O 1
ATOM 2049 N N . ARG A 1 261 ? -26.724 -3.463 24.958 1.00 93.25 261 ARG A N 1
ATOM 2050 C CA . ARG A 1 261 ? -27.302 -4.647 25.604 1.00 93.25 261 ARG A CA 1
ATOM 2051 C C . ARG A 1 261 ? -26.828 -4.796 27.050 1.00 93.25 261 ARG A C 1
ATOM 2053 O O . ARG A 1 261 ? -27.642 -5.035 27.942 1.00 93.25 261 ARG A O 1
ATOM 2060 N N . SER A 1 262 ? -25.534 -4.627 27.299 1.00 94.31 262 SER A N 1
ATOM 2061 C CA . SER A 1 262 ? -24.967 -4.725 28.646 1.00 94.31 262 SER A CA 1
ATOM 2062 C C . SER A 1 262 ? -25.409 -3.572 29.553 1.00 94.31 262 SER A C 1
ATOM 2064 O O . SER A 1 262 ? -25.681 -3.789 30.731 1.00 94.31 262 SER A O 1
ATOM 2066 N N . ASN A 1 263 ? -25.561 -2.356 29.022 1.00 94.81 263 ASN A N 1
ATOM 2067 C CA . ASN A 1 263 ? -26.103 -1.218 29.771 1.00 94.81 263 ASN A CA 1
ATOM 2068 C C . ASN A 1 263 ? -27.559 -1.444 30.187 1.00 94.81 263 ASN A C 1
ATOM 2070 O O . ASN A 1 263 ? -27.943 -1.110 31.310 1.00 94.81 263 ASN A O 1
ATOM 2074 N N . TRP A 1 264 ? -28.364 -2.055 29.318 1.00 93.56 264 TRP A N 1
ATOM 2075 C CA . TRP A 1 264 ? -29.722 -2.457 29.671 1.00 93.56 264 TRP A CA 1
ATOM 2076 C C . TRP A 1 264 ? -29.728 -3.485 30.815 1.00 93.56 264 TRP A C 1
ATOM 2078 O O . TRP A 1 264 ? -30.464 -3.318 31.789 1.00 93.56 264 TRP A O 1
ATOM 2088 N N . GLN A 1 265 ? -28.843 -4.487 30.768 1.00 90.75 265 GLN A N 1
ATOM 2089 C CA . GLN A 1 265 ? -28.678 -5.474 31.848 1.00 90.75 265 GLN A CA 1
ATOM 2090 C C . GLN A 1 265 ? -28.224 -4.827 33.164 1.00 90.75 265 GLN A C 1
ATOM 2092 O O . GLN A 1 265 ? -28.741 -5.155 34.233 1.00 90.75 265 GLN A O 1
ATOM 2097 N N . LEU A 1 266 ? -27.306 -3.858 33.100 1.00 94.69 266 LEU A N 1
ATOM 2098 C CA . LEU A 1 266 ? -26.880 -3.075 34.260 1.00 94.69 266 LEU A CA 1
ATOM 2099 C C . LEU A 1 266 ? -28.038 -2.285 34.878 1.00 94.69 266 LEU A C 1
ATOM 2101 O O . LEU A 1 266 ? -28.125 -2.206 36.104 1.00 94.69 266 LEU A O 1
ATOM 2105 N N . SER A 1 267 ? -28.940 -1.731 34.062 1.00 93.44 267 SER A N 1
ATOM 2106 C CA . SER A 1 267 ? -30.144 -1.059 34.562 1.00 93.44 267 SER A CA 1
ATOM 2107 C C . SER A 1 267 ? -31.039 -2.024 35.336 1.00 93.44 267 SER A C 1
ATOM 2109 O O . SER A 1 267 ? -31.423 -1.724 36.464 1.00 93.44 267 SER A O 1
ATOM 2111 N N . GLN A 1 268 ? -31.304 -3.214 34.786 1.00 89.44 268 GLN A N 1
ATOM 2112 C CA . GLN A 1 268 ? -32.110 -4.227 35.475 1.00 89.44 268 GLN A CA 1
ATOM 2113 C C . GLN A 1 268 ? -31.481 -4.674 36.800 1.00 89.44 268 GLN A C 1
ATOM 2115 O O . GLN A 1 268 ? -32.174 -4.813 37.810 1.00 89.44 268 GLN A O 1
ATOM 2120 N N . LEU A 1 269 ? -30.158 -4.860 36.816 1.00 91.44 269 LEU A N 1
ATOM 2121 C CA . LEU A 1 269 ? -29.422 -5.214 38.025 1.00 91.44 269 LEU A CA 1
ATOM 2122 C C . LEU A 1 269 ? -29.493 -4.106 39.085 1.00 91.44 269 LEU A C 1
ATOM 2124 O O . LEU A 1 269 ? -29.640 -4.405 40.269 1.00 91.44 269 LEU A O 1
ATOM 2128 N N . ASN A 1 270 ? -29.424 -2.835 38.681 1.00 94.25 270 ASN A N 1
ATOM 2129 C CA . ASN A 1 270 ? -29.578 -1.703 39.596 1.00 94.25 270 ASN A CA 1
ATOM 2130 C C . ASN A 1 270 ? -30.958 -1.690 40.259 1.00 94.25 270 ASN A C 1
ATOM 2132 O O . ASN A 1 270 ? -31.043 -1.531 41.478 1.00 94.25 270 ASN A O 1
ATOM 2136 N N . ASP A 1 271 ? -32.018 -1.913 39.482 1.00 91.12 271 ASP A N 1
ATOM 2137 C CA . ASP A 1 271 ? -33.388 -1.957 39.999 1.00 91.12 271 ASP A CA 1
ATOM 2138 C C . ASP A 1 271 ? -33.596 -3.125 40.972 1.00 91.12 271 ASP A C 1
ATOM 2140 O O . ASP A 1 271 ? -34.350 -3.024 41.943 1.00 91.12 271 ASP A O 1
ATOM 2144 N N . LEU A 1 272 ? -32.940 -4.261 40.724 1.00 88.25 272 LEU A N 1
ATOM 2145 C CA . LEU A 1 272 ? -32.980 -5.414 41.619 1.00 88.25 272 LEU A CA 1
ATOM 2146 C C . LEU A 1 272 ? -32.197 -5.165 42.916 1.00 88.25 272 LEU A C 1
ATOM 2148 O O . LEU A 1 272 ? -32.721 -5.420 44.000 1.00 88.25 272 LE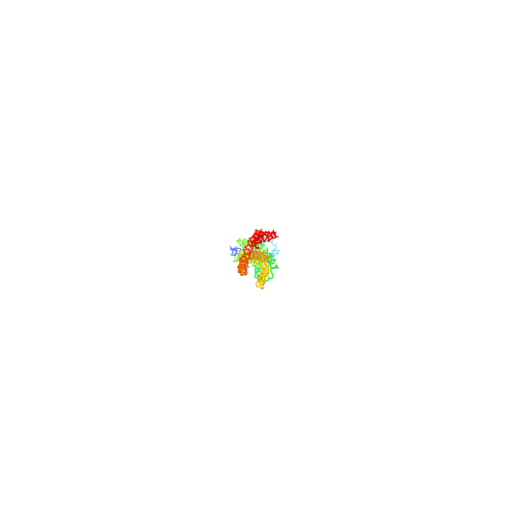U A O 1
ATOM 2152 N N . LEU A 1 273 ? -30.982 -4.619 42.821 1.00 91.38 273 LEU A N 1
ATOM 2153 C CA . LEU A 1 273 ? -30.169 -4.252 43.982 1.00 91.38 273 LEU A CA 1
ATOM 2154 C C . LEU A 1 273 ? -30.892 -3.245 44.882 1.00 91.38 273 LEU A C 1
ATOM 2156 O O . LEU A 1 273 ? -30.910 -3.427 46.097 1.00 91.38 273 LEU A O 1
ATOM 2160 N N . ALA A 1 274 ? -31.539 -2.229 44.303 1.00 92.88 274 ALA A N 1
ATOM 2161 C CA . ALA A 1 274 ? -32.308 -1.242 45.057 1.00 92.88 274 ALA A CA 1
ATOM 2162 C C . ALA A 1 274 ? -33.474 -1.883 45.829 1.00 92.88 274 ALA A C 1
ATOM 2164 O O . ALA A 1 274 ? -33.666 -1.601 47.014 1.00 92.88 274 ALA A O 1
ATOM 2165 N N . ARG A 1 275 ? -34.221 -2.790 45.182 1.00 88.81 275 ARG A N 1
ATOM 2166 C CA . ARG A 1 275 ? -35.316 -3.537 45.823 1.00 88.81 275 ARG A CA 1
ATOM 2167 C C . ARG A 1 275 ? -34.816 -4.439 46.952 1.00 88.81 275 ARG A C 1
ATOM 2169 O O . ARG A 1 275 ? -35.414 -4.452 48.026 1.00 88.81 275 ARG A O 1
ATOM 2176 N N . LEU A 1 276 ? -33.715 -5.160 46.736 1.00 86.69 276 LEU A N 1
ATOM 2177 C CA . LEU A 1 276 ? -33.130 -6.044 47.746 1.00 86.69 276 LEU A CA 1
ATOM 2178 C C . LEU A 1 276 ? -32.597 -5.246 48.948 1.00 86.69 276 LEU A C 1
ATOM 2180 O O . LEU A 1 276 ? -32.850 -5.620 50.090 1.00 86.69 276 LEU A O 1
ATOM 2184 N N . ALA A 1 277 ? -31.923 -4.119 48.696 1.00 89.62 277 ALA A N 1
ATOM 2185 C CA . ALA A 1 277 ? -31.418 -3.223 49.734 1.00 89.62 277 ALA A CA 1
ATOM 2186 C C . ALA A 1 277 ? -32.549 -2.674 50.616 1.00 89.62 277 ALA A C 1
ATOM 2188 O O . ALA A 1 277 ? -32.439 -2.696 51.842 1.00 89.62 277 ALA A O 1
ATOM 2189 N N . ALA A 1 278 ? -33.649 -2.229 49.998 1.00 90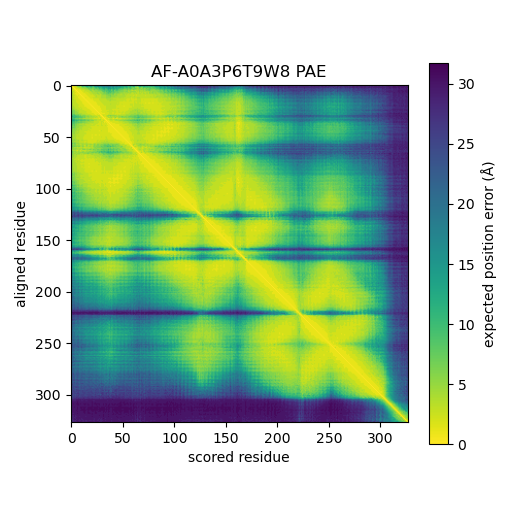.06 278 ALA A N 1
ATOM 2190 C CA . ALA A 1 278 ? -34.823 -1.739 50.714 1.00 90.06 278 ALA A CA 1
ATOM 2191 C C . ALA A 1 278 ? -35.441 -2.832 51.600 1.00 90.06 278 ALA A C 1
ATOM 2193 O O . ALA A 1 278 ? -35.638 -2.613 52.794 1.00 90.06 278 ALA A O 1
ATOM 2194 N N . ALA A 1 279 ? -35.651 -4.034 51.052 1.00 86.75 279 ALA A N 1
ATOM 2195 C CA . ALA A 1 279 ? -36.219 -5.159 51.796 1.00 86.75 279 ALA A CA 1
ATOM 2196 C C . ALA A 1 279 ? -35.348 -5.582 52.995 1.00 86.75 279 ALA A C 1
ATOM 2198 O O . ALA A 1 279 ? -35.866 -5.893 54.070 1.00 86.75 279 ALA A O 1
ATOM 2199 N N . VAL A 1 280 ? -34.019 -5.580 52.837 1.00 87.25 280 VAL A N 1
ATOM 2200 C CA . VAL A 1 280 ? -33.096 -5.850 53.948 1.00 87.25 280 VAL A CA 1
ATOM 2201 C C . VAL A 1 280 ? -33.153 -4.741 54.997 1.00 87.25 280 VAL A C 1
ATOM 2203 O O . VAL A 1 280 ? -33.203 -5.037 56.193 1.00 87.25 280 VAL A O 1
ATOM 2206 N N . GLY A 1 281 ? -33.192 -3.478 54.566 1.00 89.12 281 GLY A N 1
ATOM 2207 C CA . GLY A 1 281 ? -33.339 -2.325 55.453 1.00 89.12 281 GLY A CA 1
ATOM 2208 C C . GLY A 1 281 ? -34.614 -2.390 56.298 1.00 89.12 281 GLY A C 1
ATOM 2209 O O . GLY A 1 281 ? -34.553 -2.201 57.512 1.00 89.12 281 GLY A O 1
ATOM 2210 N N . GLU A 1 282 ? -35.751 -2.737 55.689 1.00 89.06 282 GLU A N 1
ATOM 2211 C CA . GLU A 1 282 ? -37.032 -2.915 56.385 1.00 89.06 282 GLU A CA 1
ATOM 2212 C C . GLU A 1 282 ? -36.979 -4.047 57.420 1.00 89.06 282 GLU A C 1
ATOM 2214 O O . GLU A 1 282 ? -37.397 -3.858 58.565 1.00 89.06 282 GLU A O 1
ATOM 2219 N N . LYS A 1 283 ? -36.409 -5.211 57.068 1.00 88.19 283 LYS A N 1
ATOM 2220 C CA . LYS A 1 283 ? -36.240 -6.328 58.016 1.00 88.19 283 LYS A CA 1
ATOM 2221 C C . LYS A 1 283 ? -35.327 -5.962 59.186 1.00 88.19 283 LYS A C 1
ATOM 2223 O O . LYS A 1 283 ? -35.621 -6.328 60.322 1.00 88.19 283 LYS A O 1
ATOM 2228 N N . LEU A 1 284 ? -34.233 -5.242 58.932 1.00 89.38 284 LEU A N 1
ATOM 2229 C CA . LEU A 1 284 ? -33.332 -4.761 59.983 1.00 89.38 284 LEU A CA 1
ATOM 2230 C C . LEU A 1 284 ? -34.033 -3.773 60.920 1.00 89.38 284 LEU A C 1
ATOM 2232 O O . LEU A 1 284 ? -33.889 -3.889 62.136 1.00 89.38 284 LEU A O 1
ATOM 2236 N N . ALA A 1 285 ? -34.829 -2.847 60.379 1.00 91.94 285 ALA A N 1
ATOM 2237 C CA . ALA A 1 285 ? -35.618 -1.914 61.179 1.00 91.94 285 ALA A CA 1
ATOM 2238 C C . ALA A 1 285 ? -36.655 -2.643 62.050 1.00 91.94 285 ALA A C 1
ATOM 2240 O O . ALA A 1 285 ? -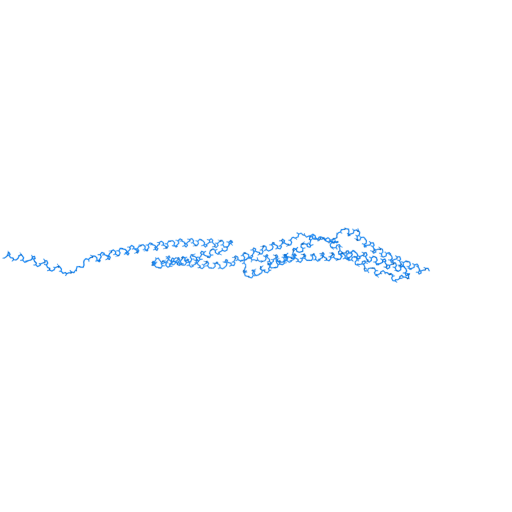36.791 -2.335 63.235 1.00 91.94 285 ALA A O 1
ATOM 2241 N N . ALA A 1 286 ? -37.334 -3.654 61.499 1.00 90.19 286 ALA A N 1
ATOM 2242 C CA . ALA A 1 286 ? -38.278 -4.482 62.246 1.00 90.19 286 ALA A CA 1
ATOM 2243 C C . ALA A 1 286 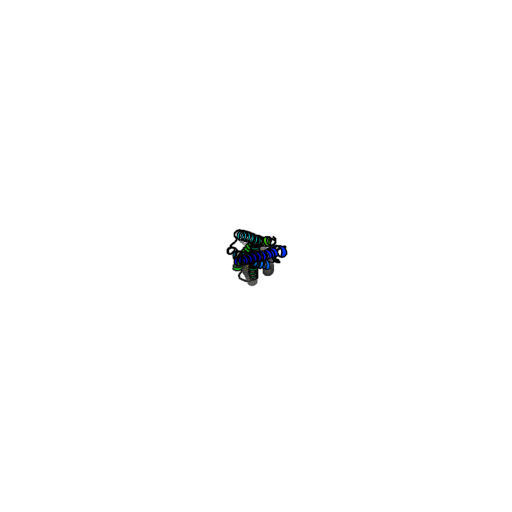? -37.595 -5.290 63.363 1.00 90.19 286 ALA A C 1
ATOM 2245 O O . ALA A 1 286 ? -38.118 -5.361 64.473 1.00 90.19 286 ALA A O 1
ATOM 2246 N N . LEU A 1 287 ? -36.410 -5.858 63.106 1.00 88.50 287 LEU A N 1
ATOM 2247 C CA . LEU A 1 287 ? -35.616 -6.555 64.125 1.00 88.50 287 LEU A CA 1
ATOM 2248 C C . LEU A 1 287 ? -35.155 -5.610 65.238 1.00 88.50 287 LEU A C 1
ATOM 2250 O O . LEU A 1 287 ? -35.213 -5.976 66.409 1.00 88.50 287 LEU A O 1
ATOM 2254 N N . ALA A 1 288 ? -34.726 -4.395 64.893 1.00 90.56 288 ALA A N 1
ATOM 2255 C CA . ALA A 1 288 ? -34.357 -3.385 65.878 1.00 90.56 288 ALA A CA 1
ATOM 2256 C C . ALA A 1 288 ? -35.557 -2.984 66.751 1.00 90.56 288 ALA A C 1
ATOM 2258 O O . ALA A 1 288 ? -35.426 -2.931 67.972 1.00 90.56 288 ALA A O 1
ATOM 2259 N N . ALA A 1 289 ? -36.731 -2.771 66.144 1.00 92.69 289 ALA A N 1
ATOM 2260 C CA . ALA A 1 289 ? -37.965 -2.481 66.872 1.00 92.69 289 ALA A CA 1
ATOM 2261 C C . ALA A 1 289 ? -38.367 -3.640 67.796 1.00 92.69 289 ALA A C 1
ATOM 2263 O O . ALA A 1 289 ? -38.656 -3.412 68.966 1.00 92.69 289 ALA A O 1
ATOM 2264 N N . PHE A 1 290 ? -38.314 -4.882 67.304 1.00 92.44 290 PHE A N 1
ATOM 2265 C CA . PHE A 1 290 ? -38.591 -6.075 68.104 1.00 92.44 290 PHE A CA 1
ATOM 2266 C C . PHE A 1 290 ? -37.639 -6.204 69.296 1.00 92.44 290 PHE A C 1
ATOM 2268 O O . PHE A 1 290 ? -38.095 -6.445 70.410 1.00 92.44 290 PHE A O 1
ATOM 2275 N N . ASN A 1 291 ? -36.332 -6.017 69.083 1.00 90.50 291 ASN A N 1
ATOM 2276 C CA . ASN A 1 291 ? -35.348 -6.061 70.163 1.00 90.50 291 ASN A CA 1
ATOM 2277 C C . ASN A 1 291 ? -35.604 -4.958 71.195 1.00 90.50 291 ASN A C 1
ATOM 2279 O O . ASN A 1 291 ? -35.586 -5.245 72.382 1.00 90.50 291 ASN A O 1
ATOM 2283 N N . ALA A 1 292 ? -35.943 -3.739 70.766 1.00 92.81 292 ALA A N 1
ATOM 2284 C CA . ALA A 1 292 ? -36.309 -2.667 71.689 1.00 92.81 292 ALA A CA 1
ATOM 2285 C C . ALA A 1 292 ? -37.552 -3.021 72.528 1.00 92.81 292 ALA A C 1
ATOM 2287 O O . ALA A 1 292 ? -37.556 -2.813 73.738 1.00 92.81 292 ALA A O 1
ATOM 2288 N N . THR A 1 293 ? -38.589 -3.607 71.914 1.00 93.44 293 THR A N 1
ATOM 2289 C CA . THR A 1 293 ? -39.777 -4.085 72.646 1.00 93.44 293 THR A CA 1
ATOM 2290 C C . THR A 1 293 ? -39.432 -5.230 73.596 1.00 93.44 293 THR A C 1
ATOM 2292 O O . THR A 1 293 ? -39.952 -5.294 74.706 1.00 93.44 293 THR A O 1
ATOM 2295 N N . LYS A 1 294 ? -38.550 -6.143 73.182 1.00 93.12 294 LYS A N 1
ATOM 2296 C CA . LYS A 1 294 ? -38.073 -7.242 74.020 1.00 93.12 294 LYS A CA 1
ATOM 2297 C C . LYS A 1 294 ? -37.324 -6.711 75.243 1.00 93.12 294 LYS A C 1
ATOM 2299 O O . LYS A 1 294 ? -37.640 -7.136 76.349 1.00 93.12 294 LYS A O 1
ATOM 2304 N N . ASP A 1 295 ? -36.392 -5.782 75.054 1.00 93.06 295 ASP A N 1
ATOM 2305 C CA . ASP A 1 295 ? -35.624 -5.163 76.137 1.00 93.06 295 ASP A CA 1
ATOM 2306 C C . ASP A 1 295 ? -36.554 -4.420 77.113 1.00 93.06 295 ASP A C 1
ATOM 2308 O O . ASP A 1 295 ? -36.384 -4.501 78.330 1.00 93.06 295 ASP A O 1
ATOM 2312 N N . GLU A 1 296 ? -37.589 -3.747 76.597 1.00 92.12 296 GLU A N 1
ATOM 2313 C CA . GLU A 1 296 ? -38.627 -3.109 77.413 1.00 92.12 296 GLU A CA 1
ATOM 2314 C C . GLU A 1 296 ? -39.421 -4.134 78.242 1.00 92.12 296 GLU A C 1
ATOM 2316 O O . GLU A 1 296 ? -39.619 -3.938 79.442 1.00 92.12 296 GLU A O 1
ATOM 2321 N N . VAL A 1 297 ? -39.842 -5.249 77.637 1.00 92.00 297 VAL A N 1
ATOM 2322 C CA . VAL A 1 297 ? -40.545 -6.335 78.340 1.00 92.00 297 VAL A CA 1
ATOM 2323 C C . VAL A 1 297 ? -39.643 -7.000 79.383 1.00 92.00 297 VAL A C 1
ATOM 2325 O O . VAL A 1 297 ? -40.092 -7.259 80.499 1.00 92.00 297 VAL A O 1
ATOM 2328 N N . GLU A 1 298 ? -38.372 -7.252 79.068 1.00 90.56 298 GLU A N 1
ATOM 2329 C CA . GLU A 1 298 ? -37.399 -7.799 80.021 1.00 90.56 298 GLU A CA 1
ATOM 2330 C C . GLU A 1 298 ? -37.187 -6.849 81.210 1.00 90.56 298 GLU A C 1
ATOM 2332 O O . GLU A 1 298 ? -37.186 -7.301 82.358 1.00 90.56 298 GLU A O 1
ATOM 2337 N N . ALA A 1 299 ? -37.104 -5.535 80.970 1.00 89.38 299 ALA A N 1
ATOM 2338 C CA . ALA A 1 299 ? -37.034 -4.530 82.029 1.00 89.38 299 ALA A CA 1
ATOM 2339 C C . ALA A 1 299 ? -38.302 -4.513 82.904 1.00 89.38 299 ALA A C 1
ATOM 2341 O O . ALA A 1 299 ? -38.204 -4.445 84.132 1.00 89.38 299 ALA A O 1
ATOM 2342 N N . GLN A 1 300 ? -39.491 -4.628 82.299 1.00 89.00 300 GLN A N 1
ATOM 2343 C CA . GLN A 1 300 ? -40.757 -4.731 83.033 1.00 89.00 300 GLN A CA 1
ATOM 2344 C C . GLN A 1 300 ? -40.807 -5.997 83.900 1.00 89.00 300 GLN A C 1
ATOM 2346 O O . GLN A 1 300 ? -41.164 -5.911 85.074 1.00 89.00 300 GLN A O 1
ATOM 2351 N N . ILE A 1 301 ? -40.394 -7.155 83.373 1.00 85.94 301 ILE A N 1
ATOM 2352 C CA . ILE A 1 301 ? -40.342 -8.415 84.132 1.00 85.94 301 ILE A CA 1
ATOM 2353 C C . ILE A 1 301 ? -39.356 -8.313 85.299 1.00 85.94 301 ILE A C 1
ATOM 2355 O O . ILE A 1 301 ? -39.693 -8.707 86.412 1.00 85.94 301 ILE A O 1
ATOM 2359 N N . ALA A 1 302 ? -38.167 -7.747 85.081 1.00 84.31 302 ALA A N 1
ATOM 2360 C CA . ALA A 1 302 ? -37.175 -7.554 86.139 1.00 84.31 302 ALA A CA 1
ATOM 2361 C C . ALA A 1 302 ? -37.657 -6.603 87.253 1.00 84.31 302 ALA A C 1
ATOM 2363 O O . ALA A 1 302 ? -37.188 -6.693 88.387 1.00 84.31 302 ALA A O 1
ATOM 2364 N N . SER A 1 303 ? -38.596 -5.703 86.940 1.00 80.62 303 SER A N 1
ATOM 2365 C CA . SER A 1 303 ? -39.212 -4.783 87.903 1.00 80.62 303 SER A CA 1
ATOM 2366 C C . SER A 1 303 ? -40.375 -5.389 88.699 1.00 80.62 303 SER A C 1
ATOM 2368 O O . SER A 1 303 ? -40.830 -4.779 89.671 1.00 80.62 303 SER A O 1
ATOM 2370 N N . LEU A 1 304 ? -40.859 -6.580 88.323 1.00 79.50 304 LEU A N 1
ATOM 2371 C CA . LEU A 1 304 ? -41.889 -7.271 89.091 1.00 79.50 304 LEU A CA 1
ATOM 2372 C C . LEU A 1 304 ? -41.303 -7.709 90.443 1.00 79.50 304 LEU A C 1
ATOM 2374 O O . LEU A 1 304 ? -40.250 -8.351 90.480 1.00 79.50 304 LEU A O 1
ATOM 2378 N N . PRO A 1 305 ? -41.963 -7.389 91.569 1.00 66.06 305 PRO A N 1
ATOM 2379 C CA . PRO A 1 305 ? -41.488 -7.811 92.874 1.00 66.06 305 PRO A CA 1
ATOM 2380 C C . PRO A 1 305 ? -41.485 -9.339 92.937 1.00 66.06 305 PRO A C 1
ATOM 2382 O O . PRO A 1 305 ? -42.502 -9.979 92.667 1.00 66.06 305 PRO A O 1
ATOM 2385 N N . ILE A 1 306 ? -40.347 -9.925 93.321 1.00 59.09 306 ILE A N 1
ATOM 2386 C CA . ILE A 1 306 ? -40.298 -11.325 93.742 1.00 59.09 306 ILE A CA 1
ATOM 2387 C C . ILE A 1 306 ? -41.232 -11.418 94.946 1.00 59.09 306 ILE A C 1
ATOM 2389 O O . ILE A 1 306 ? -40.901 -10.942 96.033 1.00 59.09 306 ILE A O 1
ATOM 2393 N N . VAL A 1 307 ? -42.416 -11.995 94.752 1.00 52.41 307 VAL A N 1
ATOM 2394 C CA . VAL A 1 307 ? -43.273 -12.399 95.862 1.00 52.41 307 VAL A CA 1
ATOM 2395 C C . VAL A 1 307 ? -42.559 -13.571 96.527 1.00 52.41 307 VAL A C 1
ATOM 2397 O O . VAL A 1 307 ? -42.746 -14.728 96.162 1.00 52.41 307 VAL A O 1
ATOM 2400 N N . ALA A 1 308 ? -41.664 -13.256 97.464 1.00 44.72 308 ALA A N 1
ATOM 2401 C CA . ALA A 1 308 ? -41.312 -14.182 98.520 1.00 44.72 308 ALA A CA 1
ATOM 2402 C C . ALA A 1 308 ? -42.599 -14.395 99.322 1.00 44.72 308 ALA A C 1
ATOM 2404 O O . ALA A 1 308 ? -43.102 -13.485 99.985 1.00 44.72 308 ALA A O 1
ATOM 2405 N N . ASP A 1 309 ? -43.173 -15.575 99.139 1.00 48.66 309 ASP A N 1
ATOM 2406 C CA . ASP A 1 309 ? -44.421 -16.045 99.721 1.00 48.66 309 ASP A CA 1
ATOM 2407 C C . ASP A 1 309 ? -44.268 -16.240 101.239 1.00 48.66 309 ASP A C 1
ATOM 2409 O O . ASP A 1 309 ? -44.150 -17.359 101.724 1.00 48.66 309 ASP A O 1
ATOM 2413 N N . ASP A 1 310 ? -44.184 -15.138 101.991 1.00 46.22 310 ASP A N 1
ATOM 2414 C CA . ASP A 1 310 ? -44.039 -15.179 103.456 1.00 46.22 310 ASP A CA 1
ATOM 2415 C C . ASP A 1 310 ? -44.942 -14.170 104.193 1.00 46.22 310 ASP A C 1
ATOM 2417 O O . ASP A 1 310 ? -44.750 -13.867 105.368 1.00 46.22 310 ASP A O 1
ATOM 2421 N N . GLN A 1 311 ? -45.969 -13.632 103.520 1.00 45.78 311 GLN A N 1
ATOM 2422 C CA . GLN A 1 311 ? -46.917 -12.681 104.132 1.00 45.78 311 GLN A CA 1
ATOM 2423 C C . GLN A 1 311 ? -48.394 -13.094 104.074 1.00 45.78 311 GLN A C 1
ATOM 2425 O O . GLN A 1 311 ? -49.260 -12.310 104.459 1.00 45.78 311 GLN A O 1
ATOM 2430 N N . ILE A 1 312 ? -48.714 -14.333 103.684 1.00 49.31 312 ILE A N 1
ATOM 2431 C CA . ILE A 1 312 ? -50.104 -14.831 103.727 1.00 49.31 312 ILE A CA 1
ATOM 2432 C C . ILE A 1 312 ? -50.445 -15.500 105.081 1.00 49.31 312 ILE A C 1
ATOM 2434 O O . ILE A 1 312 ? -51.618 -15.653 105.414 1.00 49.31 312 ILE A O 1
ATOM 2438 N N . ALA A 1 313 ? -49.464 -15.820 105.937 1.00 45.72 313 ALA A N 1
ATOM 2439 C CA . ALA A 1 313 ? -49.712 -16.578 107.174 1.00 45.72 313 ALA A CA 1
ATOM 2440 C C . ALA A 1 313 ? -50.036 -15.746 108.437 1.00 45.72 313 ALA A C 1
ATOM 2442 O O . ALA A 1 313 ? -50.545 -16.302 109.409 1.00 45.72 313 ALA A O 1
ATOM 2443 N N . THR A 1 314 ? -49.776 -14.435 108.475 1.00 46.31 314 THR A N 1
ATOM 2444 C CA . THR A 1 314 ? -49.871 -13.652 109.730 1.00 46.31 314 THR A CA 1
ATOM 2445 C C . THR A 1 314 ? -51.105 -12.754 109.846 1.00 46.31 314 THR A C 1
ATOM 2447 O O . THR A 1 314 ? -51.460 -12.359 110.956 1.00 46.31 314 THR A O 1
ATOM 2450 N N . ALA A 1 315 ? -51.830 -12.488 108.755 1.00 46.44 315 ALA A N 1
ATOM 2451 C CA . ALA A 1 315 ? -53.016 -11.623 108.789 1.00 46.44 315 ALA A CA 1
ATOM 2452 C C . ALA A 1 315 ? -54.312 -12.338 109.236 1.00 46.44 315 ALA A C 1
ATOM 2454 O O . ALA A 1 315 ? -55.264 -11.683 109.657 1.00 46.44 315 ALA A O 1
ATOM 2455 N N . THR A 1 316 ? -54.365 -13.672 109.196 1.00 51.81 316 THR A N 1
ATOM 2456 C CA . THR A 1 316 ? -55.570 -14.459 109.529 1.00 51.81 316 THR A CA 1
ATOM 2457 C C . THR A 1 316 ? -55.662 -14.893 110.993 1.00 51.81 316 THR A C 1
ATOM 2459 O O . THR A 1 316 ? -56.746 -15.262 111.437 1.00 51.81 316 THR A O 1
ATOM 2462 N N . VAL A 1 317 ? -54.579 -14.807 111.777 1.00 51.03 317 VAL A N 1
ATOM 2463 C CA . VAL A 1 317 ? -54.566 -15.300 113.171 1.00 51.03 317 VAL A CA 1
ATOM 2464 C C . VAL A 1 317 ? -54.991 -14.227 114.187 1.00 51.03 317 VAL A C 1
ATOM 2466 O O . VAL A 1 317 ? -55.656 -14.551 115.165 1.00 51.03 317 VAL A O 1
ATOM 2469 N N . HIS A 1 318 ? -54.727 -12.937 113.949 1.00 49.59 318 HIS A N 1
ATOM 2470 C CA . HIS A 1 318 ? -55.154 -11.863 114.870 1.00 49.59 318 HIS A CA 1
ATOM 2471 C C . HIS A 1 318 ? -56.613 -11.401 114.697 1.00 49.59 318 HIS A C 1
ATOM 2473 O O . HIS A 1 318 ? -57.157 -10.746 115.583 1.00 49.59 318 HIS A O 1
ATOM 2479 N N . GLY A 1 319 ? -57.278 -11.755 113.592 1.00 50.44 319 GLY A N 1
ATOM 2480 C CA . GLY A 1 319 ? -58.676 -11.379 113.338 1.00 50.44 319 GLY A CA 1
ATOM 2481 C C . GLY A 1 319 ? -59.729 -12.307 113.960 1.00 50.44 319 GLY A C 1
ATOM 2482 O O . GLY A 1 319 ? -60.904 -11.943 114.002 1.00 50.44 319 GLY A O 1
ATOM 2483 N N . LEU A 1 320 ? -59.336 -13.495 114.435 1.00 49.78 320 LEU A N 1
ATOM 2484 C CA . LEU A 1 320 ? -60.259 -14.505 114.974 1.00 49.78 320 LEU A CA 1
ATOM 2485 C C . LEU A 1 320 ? -60.264 -14.588 116.510 1.00 49.78 320 LEU A C 1
ATOM 2487 O O . LEU A 1 320 ? -61.244 -15.071 117.071 1.00 49.78 320 LEU A O 1
ATOM 2491 N N . ASP A 1 321 ? -59.244 -14.057 117.189 1.00 49.09 321 ASP A N 1
ATOM 2492 C CA . ASP A 1 321 ? -59.129 -14.142 118.655 1.00 49.09 321 ASP A CA 1
ATOM 2493 C C . ASP A 1 321 ? -60.054 -13.142 119.388 1.00 49.09 321 ASP A C 1
ATOM 2495 O O . ASP A 1 321 ? -60.552 -13.410 120.476 1.00 49.09 321 ASP A O 1
ATOM 2499 N N . ASN A 1 322 ? -60.420 -12.031 118.736 1.00 53.00 322 ASN A N 1
ATOM 2500 C CA . ASN A 1 322 ? -61.306 -11.007 119.311 1.00 53.00 322 ASN A CA 1
ATOM 2501 C C . ASN A 1 322 ? -62.816 -11.288 119.146 1.00 53.00 322 ASN A C 1
ATOM 2503 O O . ASN A 1 322 ? -63.633 -10.454 119.525 1.00 53.00 322 ASN A O 1
ATOM 2507 N N . ARG A 1 323 ? -63.222 -12.429 118.566 1.00 50.62 323 ARG A N 1
ATOM 2508 C CA . ARG A 1 323 ? -64.649 -12.796 118.386 1.00 50.62 323 ARG A CA 1
ATOM 2509 C C . ARG A 1 323 ? -65.108 -13.992 119.227 1.00 50.62 323 ARG A C 1
ATOM 2511 O O . ARG A 1 323 ? -66.252 -14.411 119.082 1.00 50.62 323 ARG A O 1
ATOM 2518 N N . LEU A 1 324 ? -64.251 -14.515 120.105 1.00 48.78 324 LEU A N 1
ATOM 2519 C CA . LEU A 1 324 ? -64.559 -15.640 121.002 1.00 48.78 324 LEU A CA 1
ATOM 2520 C C . LEU A 1 324 ? -64.661 -15.250 122.489 1.00 48.78 324 LEU A C 1
ATOM 2522 O O . LEU A 1 324 ? -64.886 -16.125 123.315 1.00 48.78 324 LEU A O 1
ATOM 2526 N N . GLN A 1 325 ? -64.541 -13.961 122.833 1.00 51.03 325 GLN A N 1
ATOM 2527 C CA . GLN A 1 325 ? -64.725 -13.458 124.207 1.00 51.03 325 GLN A CA 1
ATOM 2528 C C . GLN A 1 325 ? -66.132 -12.908 124.512 1.00 51.03 325 GLN A C 1
ATOM 2530 O O . GLN A 1 325 ? -66.382 -12.533 125.653 1.00 51.03 325 GLN A O 1
ATOM 2535 N N . ASP A 1 326 ? -67.052 -12.927 123.538 1.00 49.66 326 ASP A N 1
ATOM 2536 C CA . ASP A 1 326 ? -68.458 -12.501 123.697 1.00 49.66 326 ASP A CA 1
ATOM 2537 C C . ASP A 1 326 ? -69.473 -13.663 123.525 1.00 49.66 326 ASP A C 1
ATOM 2539 O O . ASP A 1 326 ? -70.616 -13.455 123.108 1.00 49.66 326 ASP A O 1
ATOM 2543 N N . LEU A 1 327 ? -69.074 -14.899 123.852 1.00 43.94 327 LEU A N 1
ATOM 2544 C CA . LEU A 1 327 ? -69.964 -16.059 124.060 1.00 43.94 327 LEU A CA 1
ATOM 2545 C C . LEU A 1 327 ? -69.688 -16.689 125.428 1.00 43.94 327 LEU A C 1
ATOM 2547 O O . LEU A 1 327 ? -70.657 -17.217 126.018 1.00 43.94 327 LEU A O 1
#

Secondary structure (DSSP, 8-state):
-HHHHHHHHHHHHHHHHHHHHHHHHHHIIIIITTS-B-HHHHHHHHHHHHHHHHHGGGS-GGG---HHHHHHHHHHHHHHHHHHHHHHHHHHHHHHHHHHHHHHHHHHHHHHHHHHHHHHH--TTS-HHHHHHHHHHHHHHHHHHHHHHHHHHHHHHS--TTBPPPP----HHHHHHHHHHHHHHHHHHHHHHHHHHHHHHHHHHHHHHHHHHHHHHHH-----HHHHHHHHHHHHHHHHHHHHHHHTPPSSHHHHHHHHHHHHHHHHHHHHHHHHHHHHHHHHHHHHHHHHHHHHHHHHHHTS----S-SSSSTTTTTTGGGSS--

Solvent-accessible surface area (backbone atoms only — not comparable to full-atom values): 18397 Å² total; per-residue (Å²): 112,71,69,58,54,52,53,49,53,53,46,52,55,45,52,51,53,53,49,54,49,39,49,56,47,48,47,44,55,70,67,58,58,73,48,53,30,53,60,69,60,47,51,52,49,44,54,50,48,50,54,52,58,62,46,58,81,71,47,67,56,86,77,48,81,53,65,70,59,34,54,51,51,49,55,48,51,53,50,44,50,49,57,45,46,68,53,41,56,60,43,52,50,34,48,51,52,51,52,50,50,54,49,56,49,50,53,50,51,53,50,54,46,54,51,49,51,54,59,65,67,61,61,76,87,54,77,54,68,69,50,52,52,55,47,50,54,52,53,51,52,46,57,60,44,38,66,52,31,51,54,48,52,54,54,67,68,56,82,61,74,58,34,44,77,78,91,79,88,76,61,54,48,58,52,42,50,51,52,51,50,55,47,50,54,49,52,51,52,30,56,40,47,54,53,42,67,61,47,52,59,56,52,51,52,51,51,50,56,49,51,52,52,52,52,52,49,73,74,50,78,88,64,52,69,68,58,50,52,52,49,50,53,51,53,51,52,52,48,53,50,50,50,54,54,50,73,65,51,44,86,51,73,74,34,46,56,52,41,52,56,49,51,52,52,51,49,56,50,50,59,48,51,52,52,50,52,48,54,47,50,52,52,51,52,52,50,52,51,49,51,53,53,47,54,51,51,52,52,54,58,71,66,51,78,82,77,74,90,76,73,81,78,69,72,68,62,72,71,57,65,81,71,68,82,85,118

pLDDT: mean 87.28, std 12.0, range [43.94, 96.81]